Protein AF-A0A364LKN4-F1 (afdb_monomer)

Secondary structure (DSSP, 8-state):
-EEEE--TT-TTEEEEEE-HHHHHHHHHHHTTTS--EEEEEE---SSTT---EEEEEEEGGGTT-EETTEEHHHHHHHHHHHTT----HHHHHHHHHHHHHHHHHHTT-SGGGGS-GGG-PPPPHHHHHHHHHHHHTTT----HHHHHHHHHT-HHHHHH--TT---PPPHHHHHHHHH-HHHHGGG---HHHHGGGS-------------PPPP-PPP---------

pLDDT: mean 77.72, std 20.08, range [33.38, 96.38]

Structure (mmCIF, N/CA/C/O backbone):
data_AF-A0A364LKN4-F1
#
_entry.id   AF-A0A364LKN4-F1
#
loop_
_atom_site.group_PDB
_atom_site.id
_atom_site.type_symbol
_atom_site.label_atom_id
_atom_site.label_alt_id
_atom_site.label_comp_id
_atom_site.label_asym_id
_atom_site.label_entity_id
_atom_site.label_seq_id
_atom_site.pdbx_PDB_ins_code
_atom_site.Cartn_x
_atom_site.Cartn_y
_atom_site.Cartn_z
_atom_site.occupancy
_atom_site.B_iso_or_equiv
_atom_site.auth_seq_id
_atom_site.auth_comp_id
_atom_site.auth_asym_id
_atom_site.auth_atom_id
_atom_site.pdbx_PDB_model_num
ATOM 1 N N . MET A 1 1 ? 15.267 -14.129 -9.047 1.00 63.16 1 MET A N 1
ATOM 2 C CA . MET A 1 1 ? 14.566 -13.859 -7.770 1.00 63.16 1 MET A CA 1
ATOM 3 C C . MET A 1 1 ? 13.962 -12.483 -7.922 1.00 63.16 1 MET A C 1
ATOM 5 O O . MET A 1 1 ? 14.644 -11.654 -8.499 1.00 63.16 1 MET A O 1
ATOM 9 N N . PHE A 1 2 ? 12.702 -12.284 -7.556 1.00 72.12 2 PHE A N 1
ATOM 10 C CA . PHE A 1 2 ? 12.014 -10.998 -7.656 1.00 72.12 2 PHE A CA 1
ATOM 11 C C . PHE A 1 2 ? 11.499 -10.679 -6.260 1.00 72.12 2 PHE A C 1
ATOM 13 O O . PHE A 1 2 ? 10.955 -11.564 -5.603 1.00 72.12 2 PHE A O 1
ATOM 20 N N . GLU A 1 3 ? 11.741 -9.467 -5.805 1.00 81.06 3 GLU A N 1
ATOM 21 C CA . GLU A 1 3 ? 11.541 -9.027 -4.440 1.00 81.06 3 GLU A CA 1
ATOM 22 C C . GLU A 1 3 ? 10.924 -7.631 -4.461 1.00 81.06 3 GLU A C 1
ATOM 24 O O . GLU A 1 3 ? 11.268 -6.784 -5.289 1.00 81.06 3 GLU A O 1
ATOM 29 N N . ILE A 1 4 ? 9.980 -7.421 -3.552 1.00 76.75 4 ILE A N 1
ATOM 30 C CA . ILE A 1 4 ? 9.376 -6.124 -3.288 1.00 76.75 4 ILE A CA 1
ATOM 31 C C . ILE A 1 4 ? 9.704 -5.825 -1.835 1.00 76.75 4 ILE A C 1
ATOM 33 O O . ILE A 1 4 ? 9.322 -6.585 -0.948 1.00 76.75 4 ILE A O 1
ATOM 37 N N . GLN A 1 5 ? 10.436 -4.745 -1.604 1.00 79.06 5 GLN A N 1
ATOM 38 C CA . GLN A 1 5 ? 10.801 -4.291 -0.273 1.00 79.06 5 GLN A CA 1
ATOM 39 C C . GLN A 1 5 ? 10.094 -2.970 0.015 1.00 79.06 5 GLN A C 1
ATOM 41 O O . GLN A 1 5 ? 10.061 -2.056 -0.810 1.00 79.06 5 GLN A O 1
ATOM 46 N N . PHE A 1 6 ? 9.540 -2.856 1.216 1.00 72.69 6 PHE A N 1
ATOM 47 C CA . PHE A 1 6 ? 9.040 -1.590 1.733 1.00 72.69 6 PHE A CA 1
ATOM 48 C C . PHE A 1 6 ? 10.146 -0.976 2.587 1.00 72.69 6 PHE A C 1
ATOM 50 O O . PHE A 1 6 ? 10.449 -1.484 3.663 1.00 72.69 6 PHE A O 1
ATOM 57 N N . THR A 1 7 ? 10.815 0.059 2.085 1.00 57.09 7 THR A N 1
ATOM 58 C CA . THR A 1 7 ? 11.993 0.624 2.755 1.00 57.09 7 THR A CA 1
ATOM 59 C C . THR A 1 7 ? 11.598 1.621 3.842 1.00 57.09 7 THR A C 1
ATOM 61 O O . THR A 1 7 ? 10.833 2.548 3.583 1.00 57.09 7 THR A O 1
ATOM 64 N N . ASP A 1 8 ? 12.187 1.502 5.035 1.00 53.59 8 ASP A N 1
ATOM 65 C CA . ASP A 1 8 ? 11.928 2.411 6.166 1.00 53.59 8 ASP A CA 1
ATOM 66 C C . ASP A 1 8 ? 12.369 3.860 5.912 1.00 53.59 8 ASP A C 1
ATOM 68 O O . ASP A 1 8 ? 11.791 4.795 6.470 1.00 53.59 8 ASP A O 1
ATOM 72 N N . ASN A 1 9 ? 13.382 4.050 5.060 1.00 51.09 9 ASN A N 1
ATOM 73 C CA . ASN A 1 9 ? 13.934 5.369 4.734 1.00 51.09 9 ASN A CA 1
ATOM 74 C C . ASN A 1 9 ? 12.965 6.234 3.921 1.00 51.09 9 ASN A C 1
ATOM 76 O O . ASN A 1 9 ? 13.069 7.460 3.936 1.00 51.09 9 ASN A O 1
ATOM 80 N N . TYR A 1 10 ? 11.997 5.599 3.263 1.00 52.78 10 TYR A N 1
ATOM 81 C CA . TYR A 1 10 ? 11.020 6.253 2.416 1.00 52.78 10 TYR A CA 1
ATOM 82 C C . TYR A 1 10 ? 9.664 5.603 2.675 1.00 52.78 10 TYR A C 1
ATOM 84 O O . TYR A 1 10 ? 9.195 4.784 1.894 1.00 52.78 10 TYR A O 1
ATOM 92 N N . GLU A 1 11 ? 8.998 5.986 3.773 1.00 67.62 11 GLU A N 1
ATOM 93 C CA . GLU A 1 11 ? 7.647 5.508 4.143 1.00 67.62 11 GLU A CA 1
ATOM 94 C C . GLU A 1 11 ? 6.629 5.573 2.985 1.00 67.62 11 GLU A C 1
ATOM 96 O O . GLU A 1 11 ? 5.559 4.972 3.047 1.00 67.62 11 GLU A O 1
ATOM 101 N N . LYS A 1 12 ? 6.939 6.335 1.936 1.00 78.38 12 LYS A N 1
ATOM 102 C CA . LYS A 1 12 ? 6.101 6.589 0.774 1.00 78.38 12 LYS A CA 1
ATOM 103 C C . LYS A 1 12 ? 6.643 5.966 -0.513 1.00 78.38 12 LYS A C 1
ATOM 105 O O . LYS A 1 12 ? 6.179 6.374 -1.569 1.00 78.38 12 LYS A O 1
ATOM 110 N N . GLU A 1 13 ? 7.580 5.025 -0.468 1.00 85.19 13 GLU A N 1
ATOM 111 C CA . GLU A 1 13 ? 8.162 4.391 -1.659 1.00 85.19 13 GLU A CA 1
ATOM 112 C C . GLU A 1 13 ? 8.170 2.862 -1.543 1.00 85.19 13 GLU A C 1
ATOM 114 O O . GLU A 1 13 ? 8.126 2.284 -0.454 1.00 85.19 13 GLU A O 1
ATOM 119 N N . ILE A 1 14 ? 8.168 2.206 -2.700 1.00 88.12 14 ILE A N 1
ATOM 120 C CA . ILE A 1 14 ? 8.217 0.756 -2.860 1.00 88.12 14 ILE A CA 1
ATOM 121 C C . ILE A 1 14 ? 9.462 0.450 -3.681 1.00 88.12 14 ILE A C 1
ATOM 123 O O . ILE A 1 14 ? 9.553 0.873 -4.835 1.00 88.12 14 ILE A O 1
ATOM 127 N N . HIS A 1 15 ? 10.384 -0.301 -3.089 1.00 90.06 15 HIS A N 1
ATOM 128 C CA . HIS A 1 15 ? 11.597 -0.749 -3.751 1.00 90.06 15 HIS A CA 1
ATOM 129 C C . HIS A 1 15 ? 11.338 -2.083 -4.451 1.00 90.06 15 HIS A C 1
ATOM 131 O O . HIS A 1 15 ? 10.859 -3.044 -3.841 1.00 90.06 15 HIS A O 1
ATOM 137 N N . ILE A 1 16 ? 11.641 -2.151 -5.741 1.00 89.94 16 ILE A N 1
ATOM 138 C CA . ILE A 1 16 ? 11.466 -3.344 -6.567 1.00 89.94 16 ILE A CA 1
ATOM 139 C C . ILE A 1 16 ? 12.840 -3.798 -7.022 1.00 89.94 16 ILE A C 1
ATOM 141 O O . ILE A 1 16 ? 13.553 -3.040 -7.669 1.00 89.94 16 ILE A O 1
ATOM 145 N N . LYS A 1 17 ? 13.186 -5.053 -6.739 1.00 90.75 17 LYS A N 1
ATOM 146 C CA . LYS A 1 17 ? 14.482 -5.642 -7.081 1.00 90.75 17 LYS A CA 1
ATOM 147 C C . LYS A 1 17 ? 14.296 -7.049 -7.609 1.00 90.75 17 LYS A C 1
ATOM 149 O O . LYS A 1 17 ? 13.561 -7.849 -7.041 1.00 90.75 17 LYS A O 1
ATOM 154 N N . GLY A 1 18 ? 14.994 -7.418 -8.674 1.00 89.62 18 GLY A N 1
ATOM 155 C CA . GLY A 1 18 ? 14.900 -8.789 -9.149 1.00 89.62 18 GLY A CA 1
ATOM 156 C C . GLY A 1 18 ? 15.571 -9.087 -10.471 1.00 89.62 18 GLY A C 1
ATOM 157 O O . GLY A 1 18 ? 16.474 -8.382 -10.894 1.00 89.62 18 GLY A O 1
ATOM 158 N N . ASP A 1 19 ? 15.129 -10.169 -11.113 1.00 89.12 19 ASP A N 1
ATOM 159 C CA . ASP A 1 19 ? 15.612 -10.574 -12.435 1.00 89.12 19 ASP A CA 1
ATOM 160 C C . ASP A 1 19 ? 15.558 -9.405 -13.426 1.00 89.12 19 ASP A C 1
ATOM 162 O O . ASP A 1 19 ? 14.509 -8.775 -13.585 1.00 89.12 19 ASP A O 1
ATOM 166 N N . THR A 1 20 ? 16.680 -9.139 -14.098 1.00 90.19 20 THR A N 1
ATOM 167 C CA . THR A 1 20 ? 16.831 -7.990 -14.996 1.00 90.19 20 THR A CA 1
ATOM 168 C C . THR A 1 20 ? 15.743 -7.944 -16.064 1.00 90.19 20 THR A C 1
ATOM 170 O O . THR A 1 20 ? 15.214 -6.872 -16.337 1.00 90.19 20 THR A O 1
ATOM 173 N N . ASN A 1 21 ? 15.347 -9.081 -16.647 1.00 89.38 21 ASN A N 1
ATOM 174 C CA . ASN A 1 21 ? 14.331 -9.084 -17.699 1.00 89.38 21 ASN A CA 1
ATOM 175 C C . ASN A 1 21 ? 12.938 -8.771 -17.146 1.00 89.38 21 ASN A C 1
ATOM 177 O O . ASN A 1 21 ? 12.201 -8.014 -17.776 1.00 89.38 21 ASN A O 1
ATOM 181 N N . LEU A 1 22 ? 12.571 -9.333 -15.991 1.00 91.44 22 LEU A N 1
ATOM 182 C CA . LEU A 1 22 ? 11.273 -9.065 -15.362 1.00 91.44 22 LEU A CA 1
ATOM 183 C C . LEU A 1 22 ? 11.170 -7.623 -14.864 1.00 91.44 22 LEU A C 1
ATOM 185 O O . LEU A 1 22 ? 10.178 -6.949 -15.130 1.00 91.44 22 LEU A O 1
ATOM 189 N N . VAL A 1 23 ? 12.199 -7.134 -14.174 1.00 92.06 23 VAL A N 1
ATOM 190 C CA . VAL A 1 23 ? 12.211 -5.766 -13.646 1.00 92.06 23 VAL A CA 1
ATOM 191 C C . VAL A 1 23 ? 12.237 -4.749 -14.782 1.00 92.06 23 VAL A C 1
ATOM 193 O O . VAL A 1 23 ? 11.469 -3.795 -14.738 1.00 92.06 23 VAL A O 1
ATOM 196 N N . ARG A 1 24 ? 13.014 -4.983 -15.848 1.00 92.00 24 ARG A N 1
ATOM 197 C CA . ARG A 1 24 ? 13.012 -4.122 -17.041 1.00 92.00 24 ARG A CA 1
ATOM 198 C C . ARG A 1 24 ? 11.64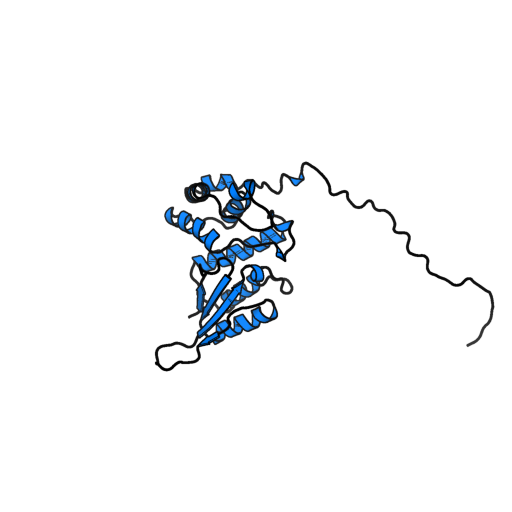9 -4.100 -17.734 1.00 92.00 24 ARG A C 1
ATOM 200 O O . ARG A 1 24 ? 11.208 -3.045 -18.179 1.00 92.00 24 ARG A O 1
ATOM 207 N N . GLN A 1 25 ? 10.964 -5.242 -17.837 1.00 91.69 25 GLN A N 1
ATOM 208 C CA . GLN A 1 25 ? 9.603 -5.286 -18.386 1.00 91.69 25 GLN A CA 1
ATOM 209 C C . GLN A 1 25 ? 8.634 -4.459 -17.545 1.00 91.69 25 GLN A C 1
ATOM 211 O O . GLN A 1 25 ? 7.890 -3.657 -18.105 1.00 91.69 25 GLN A O 1
ATOM 216 N N . LEU A 1 26 ? 8.668 -4.622 -16.221 1.00 91.44 26 LEU A N 1
ATOM 217 C CA . LEU A 1 26 ? 7.823 -3.845 -15.324 1.00 91.44 26 LEU A CA 1
ATOM 218 C C . LEU A 1 26 ? 8.140 -2.349 -15.409 1.00 91.44 26 LEU A C 1
ATOM 220 O O . LEU A 1 26 ? 7.223 -1.550 -15.574 1.00 91.44 26 LEU A O 1
ATOM 224 N N . TYR A 1 27 ? 9.421 -1.982 -15.372 1.00 91.56 27 TYR A N 1
ATOM 225 C CA . TYR A 1 27 ? 9.885 -0.609 -15.554 1.00 91.56 27 TYR A CA 1
ATOM 226 C C . TYR A 1 27 ? 9.333 -0.012 -16.853 1.00 91.56 27 TYR A C 1
ATOM 228 O O . TYR A 1 27 ? 8.659 1.005 -16.816 1.00 91.56 27 TYR A O 1
ATOM 236 N N . ASN A 1 28 ? 9.489 -0.695 -17.990 1.00 90.25 28 ASN A N 1
ATOM 237 C CA . ASN A 1 28 ? 8.996 -0.215 -19.286 1.00 90.25 28 ASN A CA 1
ATOM 238 C C . ASN A 1 28 ? 7.465 -0.068 -19.368 1.00 90.25 28 ASN A C 1
ATOM 240 O O . ASN A 1 28 ? 6.973 0.702 -20.198 1.00 90.25 28 ASN A O 1
ATOM 244 N N . ILE A 1 29 ? 6.714 -0.847 -18.582 1.00 87.94 29 ILE A N 1
ATOM 245 C CA . ILE A 1 29 ? 5.254 -0.722 -18.471 1.00 87.94 29 ILE A CA 1
ATOM 246 C C . ILE A 1 29 ? 4.906 0.508 -17.633 1.00 87.94 29 ILE A C 1
ATOM 248 O O . ILE A 1 29 ? 4.034 1.276 -18.024 1.00 87.94 29 ILE A O 1
ATOM 252 N N . LEU A 1 30 ? 5.576 0.688 -16.495 1.00 88.44 30 LEU A N 1
ATOM 253 C CA . LEU A 1 30 ? 5.239 1.720 -15.521 1.00 88.44 30 LEU A CA 1
ATOM 254 C C . LEU A 1 30 ? 5.813 3.105 -15.877 1.00 88.44 30 LEU A C 1
ATOM 256 O O . LEU A 1 30 ? 5.110 4.090 -15.697 1.00 88.44 30 LEU A O 1
ATOM 260 N N . ASP A 1 31 ? 7.030 3.201 -16.421 1.00 85.50 31 ASP A N 1
ATOM 261 C CA . ASP A 1 31 ? 7.749 4.461 -16.714 1.00 85.50 31 ASP A CA 1
ATOM 262 C C . ASP A 1 31 ? 7.013 5.332 -17.744 1.00 85.50 31 ASP A C 1
ATOM 264 O O . ASP A 1 31 ? 7.062 6.559 -17.712 1.00 85.50 31 ASP A O 1
ATOM 268 N N . LYS A 1 32 ? 6.244 4.690 -18.630 1.00 82.69 32 LYS A N 1
ATOM 269 C CA . LYS A 1 32 ? 5.370 5.376 -19.593 1.00 82.69 32 LYS A CA 1
ATOM 270 C C . LYS A 1 32 ? 4.173 6.057 -18.937 1.00 82.69 32 LYS A C 1
ATOM 272 O O . LYS A 1 32 ? 3.612 6.986 -19.509 1.00 82.69 32 LYS A O 1
ATOM 277 N N . GLU A 1 33 ? 3.778 5.571 -17.769 1.00 85.38 33 GLU A N 1
ATOM 278 C CA . GLU A 1 33 ? 2.532 5.928 -17.097 1.00 85.38 33 GLU A CA 1
ATOM 279 C C . GLU A 1 33 ? 2.768 6.762 -15.836 1.00 85.38 33 GLU A C 1
ATOM 281 O O . GLU A 1 33 ? 1.889 7.504 -15.390 1.00 85.38 33 GLU A O 1
ATOM 286 N N . THR A 1 34 ? 3.943 6.638 -15.219 1.00 85.75 34 THR A N 1
ATOM 287 C CA . THR A 1 34 ? 4.240 7.288 -13.951 1.00 85.75 34 THR A CA 1
ATOM 288 C C . THR A 1 34 ? 5.741 7.475 -13.727 1.00 85.75 34 THR A C 1
ATOM 290 O O . THR A 1 34 ? 6.525 6.645 -14.182 1.00 85.75 34 THR A O 1
ATOM 293 N N . PRO A 1 35 ? 6.169 8.529 -13.003 1.00 84.00 35 PRO A N 1
ATOM 294 C CA . PRO A 1 35 ? 7.575 8.706 -12.664 1.00 84.00 35 PRO A CA 1
ATOM 295 C C . PRO A 1 35 ? 8.125 7.519 -11.867 1.00 84.00 35 PRO A C 1
ATOM 297 O O . PRO A 1 35 ? 7.531 7.097 -10.874 1.00 84.00 35 PRO A O 1
ATOM 300 N N . ILE A 1 36 ? 9.289 7.025 -12.269 1.00 86.00 36 ILE A N 1
ATOM 301 C CA . ILE A 1 36 ? 10.055 6.011 -11.543 1.00 86.00 36 ILE A CA 1
ATOM 302 C C . ILE A 1 36 ? 11.417 6.596 -11.191 1.00 86.00 36 ILE A C 1
ATOM 304 O O . ILE A 1 36 ? 11.970 7.406 -11.938 1.00 86.00 36 ILE A O 1
ATOM 308 N N . PHE A 1 37 ? 11.956 6.200 -10.043 1.00 85.12 37 PHE A N 1
ATOM 309 C CA . PHE A 1 37 ? 13.228 6.698 -9.541 1.00 85.12 37 PHE A CA 1
ATOM 310 C C . PHE A 1 37 ? 14.253 5.568 -9.458 1.00 85.12 37 PHE A C 1
ATOM 312 O O . PHE A 1 37 ? 13.903 4.401 -9.290 1.00 85.12 37 PHE A O 1
ATOM 319 N N . GLY A 1 38 ? 15.532 5.921 -9.594 1.00 84.25 38 GLY A N 1
ATOM 320 C CA . GLY A 1 38 ? 16.628 5.023 -9.227 1.00 84.25 38 GLY A CA 1
ATOM 321 C C . GLY A 1 38 ? 16.759 3.745 -10.060 1.00 84.25 38 GLY A C 1
ATOM 322 O O . GLY A 1 38 ? 17.343 2.789 -9.564 1.00 84.25 38 GLY A O 1
ATOM 323 N N . TYR A 1 39 ? 16.250 3.702 -11.300 1.00 90.06 39 TYR A N 1
ATOM 324 C CA . TYR A 1 39 ? 16.416 2.513 -12.142 1.00 90.06 39 TYR A CA 1
ATOM 325 C C . TYR A 1 39 ? 17.900 2.206 -12.370 1.00 90.06 39 TYR A C 1
ATOM 327 O O . TYR A 1 39 ? 18.631 3.012 -12.953 1.00 90.06 39 TYR A O 1
ATOM 335 N N . THR A 1 40 ? 18.338 1.026 -11.938 1.00 89.69 40 THR A N 1
ATOM 336 C CA . THR A 1 40 ? 19.703 0.546 -12.150 1.00 89.69 40 THR A CA 1
ATOM 337 C C . THR A 1 40 ? 19.716 -0.918 -12.569 1.00 89.69 40 THR A C 1
ATOM 339 O O . THR A 1 40 ? 18.869 -1.720 -12.175 1.00 89.69 40 THR A O 1
ATOM 342 N N . GLU A 1 41 ? 20.704 -1.277 -13.391 1.00 89.00 41 GLU A N 1
ATOM 343 C CA . GLU A 1 41 ? 20.967 -2.657 -13.787 1.00 89.00 41 GLU A CA 1
ATOM 344 C C . GLU A 1 41 ? 22.355 -3.069 -13.297 1.00 89.00 41 GLU A C 1
ATOM 346 O O . GLU A 1 41 ? 23.373 -2.500 -13.697 1.00 89.00 41 GLU A O 1
ATOM 351 N N . SER A 1 42 ? 22.412 -4.100 -12.460 1.00 80.81 42 SER A N 1
ATOM 352 C CA . SER A 1 42 ? 23.661 -4.754 -12.095 1.00 80.81 42 SER A CA 1
ATOM 353 C C . SER A 1 42 ? 23.994 -5.800 -13.157 1.00 80.81 42 SER A C 1
ATOM 355 O O . SER A 1 42 ? 23.572 -6.957 -13.092 1.00 80.81 42 SER A O 1
ATOM 357 N N . CYS A 1 43 ? 24.735 -5.373 -14.178 1.00 66.31 43 CYS A N 1
ATOM 358 C CA . CYS A 1 43 ? 25.353 -6.278 -15.143 1.00 66.31 43 CYS A CA 1
ATOM 359 C C . CYS A 1 43 ? 26.602 -6.892 -14.498 1.00 66.31 43 CYS A C 1
ATOM 361 O O . CYS A 1 43 ? 27.393 -6.147 -13.923 1.00 66.31 43 CYS A O 1
ATOM 363 N N . ARG A 1 44 ? 26.767 -8.223 -14.581 1.00 58.03 44 ARG A N 1
ATOM 364 C CA . ARG A 1 44 ? 27.880 -9.018 -14.009 1.00 58.03 44 ARG A CA 1
ATOM 365 C C . ARG A 1 44 ? 29.109 -8.190 -13.615 1.00 58.03 44 ARG A C 1
ATOM 367 O O . ARG A 1 44 ? 29.940 -7.857 -14.460 1.00 58.03 44 ARG A O 1
ATOM 374 N N . SER A 1 45 ? 29.274 -7.929 -12.326 1.00 52.25 45 SER A N 1
ATOM 375 C CA . SER A 1 45 ? 30.563 -7.521 -11.783 1.00 52.25 45 SER A CA 1
ATOM 376 C C . SER A 1 45 ? 31.379 -8.773 -11.473 1.00 52.25 45 SER A C 1
ATOM 378 O O . SER A 1 45 ? 30.875 -9.740 -10.911 1.00 52.25 45 SER A O 1
ATOM 380 N N . ASN A 1 46 ? 32.648 -8.774 -11.882 1.00 46.38 46 ASN A N 1
ATOM 381 C CA . ASN A 1 46 ? 33.631 -9.770 -11.462 1.00 46.38 46 ASN A CA 1
ATOM 382 C C . ASN A 1 46 ? 33.890 -9.492 -9.967 1.00 46.38 46 ASN A C 1
ATOM 384 O O . ASN A 1 46 ? 34.520 -8.479 -9.658 1.00 46.38 46 ASN A O 1
ATOM 388 N N . PRO A 1 47 ? 33.295 -10.268 -9.042 1.00 52.19 47 PRO A N 1
ATOM 389 C CA . PRO A 1 47 ? 33.465 -11.718 -8.927 1.00 52.19 47 PRO A CA 1
ATOM 390 C C . PRO A 1 47 ? 32.207 -12.570 -9.242 1.00 52.19 47 PRO A C 1
ATOM 392 O O . PRO A 1 47 ? 31.091 -12.060 -9.234 1.00 52.19 47 PRO A O 1
ATOM 395 N N . PRO A 1 48 ? 32.346 -13.904 -9.426 1.00 57.56 48 PRO A N 1
ATOM 396 C CA . PRO A 1 48 ? 31.348 -14.810 -10.040 1.00 57.56 48 PRO A CA 1
ATOM 397 C C . PRO A 1 48 ? 29.995 -14.982 -9.322 1.00 57.56 48 PRO A C 1
ATOM 399 O O . PRO A 1 48 ? 29.173 -15.786 -9.757 1.00 57.56 48 PRO A O 1
ATOM 402 N N . ASN A 1 49 ? 29.767 -14.284 -8.210 1.00 57.19 49 ASN A N 1
ATOM 403 C CA . ASN A 1 49 ? 28.671 -14.561 -7.282 1.00 57.19 49 ASN A CA 1
ATOM 404 C C . ASN A 1 49 ? 27.530 -13.536 -7.332 1.00 57.19 49 ASN A C 1
ATOM 406 O O . ASN A 1 49 ? 26.507 -13.745 -6.679 1.00 57.19 49 ASN A O 1
ATOM 410 N N . ILE A 1 50 ? 27.668 -12.448 -8.093 1.00 60.56 50 ILE A N 1
ATOM 411 C CA . ILE A 1 50 ? 26.614 -11.435 -8.210 1.00 60.56 50 ILE A CA 1
ATOM 412 C C . ILE A 1 50 ? 25.719 -11.814 -9.390 1.00 60.56 50 ILE A C 1
ATOM 414 O O . ILE A 1 50 ? 26.113 -11.723 -10.553 1.00 60.56 50 ILE A O 1
ATOM 418 N N . ARG A 1 51 ? 24.511 -12.297 -9.080 1.00 65.19 51 ARG A N 1
ATOM 419 C CA . ARG A 1 51 ? 23.487 -12.578 -10.092 1.00 65.19 51 ARG A CA 1
ATOM 420 C C . ARG A 1 51 ? 23.027 -11.264 -10.719 1.00 65.19 51 ARG A C 1
ATOM 422 O O . ARG A 1 51 ? 22.805 -10.286 -10.002 1.00 65.19 51 ARG A O 1
ATOM 429 N N . GLU A 1 52 ? 22.868 -11.280 -12.039 1.00 79.06 52 GLU A N 1
ATOM 430 C CA . GLU A 1 52 ? 22.270 -10.178 -12.793 1.00 79.06 52 GLU A CA 1
ATOM 431 C C . GLU A 1 52 ? 20.910 -9.830 -12.181 1.00 79.06 52 GLU A C 1
ATOM 433 O O . GLU A 1 52 ? 20.058 -10.704 -11.980 1.00 79.06 52 GLU A O 1
ATOM 438 N N . HIS A 1 53 ? 20.749 -8.563 -11.821 1.00 86.81 53 HIS A N 1
ATOM 439 C CA . HIS A 1 53 ? 19.497 -8.031 -11.311 1.00 86.81 53 HIS A CA 1
ATOM 440 C C . HIS A 1 53 ? 19.319 -6.588 -11.765 1.00 86.81 53 HIS A C 1
ATOM 442 O O . HIS A 1 53 ? 20.280 -5.914 -12.135 1.00 86.81 53 HIS A O 1
ATOM 448 N N . ALA A 1 54 ? 18.080 -6.125 -11.739 1.00 91.44 54 ALA A N 1
ATOM 449 C CA . ALA A 1 54 ? 17.751 -4.717 -11.854 1.00 91.44 54 ALA A CA 1
ATOM 450 C C . ALA A 1 54 ? 16.869 -4.307 -10.679 1.00 91.44 54 ALA A C 1
ATOM 452 O O . ALA A 1 54 ? 16.238 -5.157 -10.038 1.00 91.44 54 ALA A O 1
ATOM 453 N N . GLU A 1 55 ? 16.845 -3.013 -10.402 1.00 93.00 55 GLU A N 1
ATOM 454 C CA . GLU A 1 55 ? 16.046 -2.438 -9.329 1.00 93.00 55 GLU A CA 1
ATOM 455 C C . GLU A 1 55 ? 15.588 -1.019 -9.651 1.00 93.00 55 GLU A C 1
ATOM 457 O O . GLU A 1 55 ? 16.205 -0.340 -10.471 1.00 93.00 55 GLU A O 1
ATOM 462 N N . PHE A 1 56 ? 14.485 -0.603 -9.034 1.00 92.38 56 PHE A N 1
ATOM 463 C CA . PHE A 1 56 ? 13.969 0.763 -9.074 1.00 92.38 56 PHE A CA 1
ATOM 464 C C . PHE A 1 56 ? 13.032 1.036 -7.894 1.00 92.38 56 PHE A C 1
ATOM 466 O O . PHE A 1 56 ? 12.515 0.104 -7.275 1.00 92.38 56 PHE A O 1
ATOM 473 N N . ASP A 1 57 ? 12.745 2.314 -7.656 1.00 90.62 57 ASP A N 1
ATOM 474 C CA . ASP A 1 57 ? 11.806 2.779 -6.638 1.00 90.62 57 ASP A CA 1
ATOM 475 C C . ASP A 1 57 ? 10.575 3.428 -7.277 1.00 90.62 57 ASP A C 1
ATOM 477 O O . ASP A 1 57 ? 10.669 4.218 -8.225 1.00 90.62 57 ASP A O 1
ATOM 481 N N . ILE A 1 58 ? 9.394 3.121 -6.741 1.00 89.31 58 ILE A N 1
ATOM 482 C CA . ILE A 1 58 ? 8.138 3.776 -7.115 1.00 89.31 58 ILE A CA 1
ATOM 483 C C . ILE A 1 58 ? 7.470 4.400 -5.893 1.00 89.31 58 ILE A C 1
ATOM 485 O O . ILE A 1 58 ? 7.241 3.748 -4.876 1.00 89.31 58 ILE A O 1
ATOM 489 N N . GLY A 1 59 ? 7.105 5.677 -6.010 1.00 88.50 59 GLY A N 1
ATOM 490 C CA . GLY A 1 59 ? 6.354 6.373 -4.973 1.00 88.50 59 GLY A CA 1
ATOM 491 C C . GLY A 1 59 ? 4.945 5.801 -4.802 1.00 88.50 59 GLY A C 1
ATOM 492 O O . GLY A 1 59 ? 4.228 5.549 -5.766 1.00 88.50 59 GLY A O 1
ATOM 493 N N . LEU A 1 60 ? 4.476 5.680 -3.568 1.00 89.00 60 LEU A N 1
ATOM 494 C CA . LEU A 1 60 ? 3.122 5.244 -3.237 1.00 89.00 60 LEU A CA 1
ATOM 495 C C . LEU A 1 60 ? 2.062 6.180 -3.845 1.00 89.00 60 LEU A C 1
ATOM 497 O O . LEU A 1 60 ? 0.981 5.751 -4.243 1.00 89.00 60 LEU A O 1
ATOM 501 N N . TRP A 1 61 ? 2.387 7.468 -3.991 1.00 86.25 61 TRP A N 1
ATOM 502 C CA . TRP A 1 61 ? 1.528 8.433 -4.679 1.00 86.25 61 TRP A CA 1
ATOM 503 C C . TRP A 1 61 ? 1.405 8.167 -6.185 1.00 86.25 61 TRP A C 1
ATOM 505 O O . TRP A 1 61 ? 0.452 8.652 -6.785 1.00 86.25 61 TRP A O 1
ATOM 515 N N . ASN A 1 62 ? 2.322 7.419 -6.799 1.00 89.31 62 ASN A N 1
ATOM 516 C CA . ASN A 1 62 ? 2.245 7.051 -8.211 1.00 89.31 62 ASN A CA 1
ATOM 517 C C . ASN A 1 62 ? 1.248 5.911 -8.443 1.00 89.31 62 ASN A C 1
ATOM 519 O O . ASN A 1 62 ? 0.622 5.854 -9.497 1.00 89.31 62 ASN A O 1
ATOM 523 N N . LEU A 1 63 ? 0.991 5.074 -7.429 1.00 89.56 63 LEU A N 1
ATOM 524 C CA . LEU A 1 63 ? 0.052 3.949 -7.518 1.00 89.56 63 LEU A CA 1
ATOM 525 C C . LEU A 1 63 ? -1.385 4.356 -7.878 1.00 89.56 63 LEU A C 1
ATOM 527 O O . LEU A 1 63 ? -2.114 3.577 -8.496 1.00 89.56 63 LEU A O 1
ATOM 531 N N . LYS A 1 64 ? -1.798 5.575 -7.514 1.00 87.88 64 LYS A N 1
ATOM 532 C CA . LYS A 1 64 ? -3.135 6.118 -7.816 1.00 87.88 64 LYS A CA 1
ATOM 533 C C . LYS A 1 64 ? -3.263 6.700 -9.227 1.00 87.88 64 LYS A C 1
ATOM 535 O O . LYS A 1 64 ? -4.366 7.094 -9.605 1.00 87.88 64 LYS A O 1
ATOM 540 N N . GLY A 1 65 ? -2.160 6.810 -9.973 1.00 84.94 65 GLY A N 1
ATOM 541 C CA . GLY A 1 65 ? -2.144 7.373 -11.321 1.00 84.94 65 GLY A CA 1
ATOM 542 C C . GLY A 1 65 ? -3.110 6.620 -12.246 1.00 84.94 65 GLY A C 1
ATOM 543 O O . GLY A 1 65 ? -3.072 5.386 -12.260 1.00 84.94 65 GLY A O 1
ATOM 544 N N . PRO A 1 66 ? -4.004 7.315 -12.975 1.00 83.19 66 PRO A N 1
ATOM 545 C CA . PRO A 1 66 ? -4.916 6.662 -13.904 1.00 83.19 66 PRO A CA 1
ATOM 546 C C . PRO A 1 66 ? -4.174 6.231 -15.174 1.00 83.19 66 PRO A C 1
ATOM 548 O O . PRO A 1 66 ? -3.498 7.043 -15.797 1.00 83.19 66 PRO A O 1
ATOM 551 N N . VAL A 1 67 ? -4.373 4.980 -15.591 1.00 81.94 67 VAL A N 1
ATOM 552 C CA . VAL A 1 67 ? -3.881 4.423 -16.858 1.00 81.94 67 VAL A CA 1
ATOM 553 C C . VAL A 1 67 ? -5.042 3.778 -17.603 1.00 81.94 67 VAL A C 1
ATOM 555 O O . VAL A 1 67 ? -5.480 2.666 -17.294 1.00 81.94 67 VAL A O 1
ATOM 558 N N . GLY A 1 68 ? -5.597 4.501 -18.577 1.00 81.50 68 GLY A N 1
ATOM 559 C CA . GLY A 1 68 ? -6.821 4.088 -19.261 1.00 81.50 68 GLY A CA 1
ATOM 560 C C . GLY A 1 68 ? -7.984 3.899 -18.276 1.00 81.50 68 GLY A C 1
ATOM 561 O O . GLY A 1 68 ? -8.476 4.866 -17.701 1.00 81.50 68 GLY A O 1
ATOM 562 N N . ARG A 1 69 ? -8.439 2.650 -18.097 1.00 79.31 69 ARG A N 1
ATOM 563 C CA . ARG A 1 69 ? -9.498 2.271 -17.134 1.00 79.31 69 ARG A CA 1
ATOM 564 C C . ARG A 1 69 ? -8.962 1.695 -15.815 1.00 79.31 69 ARG A C 1
ATOM 566 O O . ARG A 1 69 ? -9.760 1.301 -14.970 1.00 79.31 69 ARG A O 1
ATOM 573 N N . SER A 1 70 ? -7.645 1.632 -15.655 1.00 84.75 70 SER A N 1
ATOM 574 C CA . SER A 1 70 ? -6.957 1.014 -14.519 1.00 84.75 70 SER A CA 1
ATOM 575 C C . SER A 1 70 ? -6.167 2.054 -13.721 1.00 84.75 70 SER A C 1
ATOM 577 O O . SER A 1 70 ? -5.991 3.188 -14.163 1.00 84.75 70 SER A O 1
ATOM 579 N N . SER A 1 71 ? -5.675 1.671 -12.544 1.00 88.25 71 SER A N 1
ATOM 580 C CA . SER A 1 71 ? -4.636 2.412 -11.821 1.00 88.25 71 SER A CA 1
ATOM 581 C C . SER A 1 71 ? -3.258 1.791 -12.066 1.00 88.25 71 SER A C 1
ATOM 583 O O . SER A 1 71 ? -3.158 0.611 -12.415 1.00 88.25 71 SER A O 1
ATOM 585 N N . VAL A 1 72 ? -2.190 2.552 -11.819 1.00 90.06 72 VAL A N 1
ATOM 586 C CA . VAL A 1 72 ? -0.811 2.029 -11.757 1.00 90.06 72 VAL A CA 1
ATOM 587 C C . VAL A 1 72 ? -0.714 0.837 -10.795 1.00 90.06 72 VAL A C 1
ATOM 589 O O . VAL A 1 72 ? -0.091 -0.167 -11.132 1.00 90.06 72 VAL A O 1
ATOM 592 N N . ALA A 1 73 ? -1.389 0.897 -9.641 1.00 90.94 73 ALA A N 1
ATOM 593 C CA . ALA A 1 73 ? -1.454 -0.224 -8.701 1.00 90.94 73 ALA A CA 1
ATOM 594 C C . ALA A 1 73 ? -2.015 -1.500 -9.350 1.00 90.94 73 ALA A C 1
ATOM 596 O O . ALA A 1 73 ? -1.456 -2.581 -9.176 1.00 90.94 73 ALA A O 1
ATOM 597 N N . GLN A 1 74 ? -3.097 -1.378 -10.129 1.00 90.69 74 GLN A N 1
ATOM 598 C CA . GLN A 1 74 ? -3.708 -2.521 -10.807 1.00 90.69 74 GLN A CA 1
ATOM 599 C C . GLN A 1 74 ? -2.791 -3.085 -11.895 1.00 90.69 74 GLN A C 1
ATOM 601 O O . GLN A 1 74 ? -2.700 -4.300 -12.042 1.00 90.69 74 GLN A O 1
ATOM 606 N N . LEU A 1 75 ? -2.090 -2.230 -12.647 1.00 90.62 75 LEU A N 1
ATOM 607 C CA . LEU A 1 75 ? -1.102 -2.688 -13.629 1.00 90.62 75 LEU A CA 1
ATOM 608 C C . LEU A 1 75 ? 0.041 -3.450 -12.962 1.00 90.62 75 LEU A C 1
ATOM 610 O O . LEU A 1 75 ? 0.439 -4.508 -13.448 1.00 90.62 75 LEU A O 1
ATOM 614 N N . PHE A 1 76 ? 0.530 -2.934 -11.836 1.00 89.50 76 PHE A N 1
ATOM 615 C CA . PHE A 1 76 ? 1.580 -3.575 -11.063 1.00 89.50 76 PHE A CA 1
ATOM 616 C C . PHE A 1 76 ? 1.139 -4.948 -10.532 1.00 89.50 76 PHE A C 1
ATOM 618 O O . PHE A 1 76 ? 1.850 -5.934 -10.730 1.00 89.50 76 PHE A O 1
ATOM 625 N N . LEU A 1 77 ? -0.062 -5.049 -9.949 1.00 90.56 77 LEU A N 1
ATOM 626 C CA . LEU A 1 77 ? -0.615 -6.324 -9.483 1.00 90.56 77 LEU A CA 1
ATOM 627 C C . LEU A 1 77 ? -0.830 -7.314 -10.641 1.00 90.56 77 LEU A C 1
ATOM 629 O O . LEU A 1 77 ? -0.377 -8.456 -10.566 1.00 90.56 77 LEU A O 1
ATOM 633 N N . ASN A 1 78 ? -1.426 -6.865 -11.750 1.00 91.31 78 ASN A N 1
ATOM 634 C CA . ASN A 1 78 ? -1.641 -7.698 -12.937 1.00 91.31 78 ASN A CA 1
ATOM 635 C C . ASN A 1 78 ? -0.323 -8.250 -13.495 1.00 91.31 78 ASN A C 1
ATOM 637 O O . ASN A 1 78 ? -0.283 -9.382 -13.980 1.00 91.31 78 ASN A O 1
ATOM 641 N N . PHE A 1 79 ? 0.759 -7.465 -13.446 1.00 91.62 79 PHE A N 1
ATOM 642 C CA . PHE A 1 79 ? 2.079 -7.916 -13.876 1.00 91.62 79 PHE A CA 1
ATOM 643 C C . PHE A 1 79 ? 2.593 -9.066 -13.003 1.00 91.62 79 PHE A C 1
ATOM 645 O O . PHE A 1 79 ? 3.070 -10.067 -13.544 1.00 91.62 79 PHE A O 1
ATOM 652 N N . ILE A 1 80 ? 2.462 -8.952 -11.678 1.00 91.06 80 ILE A N 1
ATOM 653 C CA . ILE A 1 80 ? 2.845 -10.002 -10.720 1.00 91.06 80 ILE A CA 1
ATOM 654 C C . ILE A 1 80 ? 2.061 -11.289 -11.000 1.00 91.06 80 ILE A C 1
ATOM 656 O O . ILE A 1 80 ? 2.664 -12.358 -11.127 1.00 91.06 80 ILE A O 1
ATOM 660 N N . GLU A 1 81 ? 0.740 -11.184 -11.157 1.00 91.19 81 GLU A N 1
ATOM 661 C CA . GLU A 1 81 ? -0.148 -12.325 -11.405 1.00 91.19 81 GLU A CA 1
ATOM 662 C C . GLU A 1 81 ? 0.130 -12.997 -12.756 1.00 91.19 81 GLU A C 1
ATOM 664 O O . GLU A 1 81 ? 0.317 -14.215 -12.825 1.00 91.19 81 GLU A O 1
ATOM 669 N N . THR A 1 82 ? 0.232 -12.206 -13.829 1.00 93.00 82 THR A N 1
ATOM 670 C CA . THR A 1 82 ? 0.470 -12.701 -15.196 1.00 93.00 82 THR A CA 1
ATOM 671 C C . THR A 1 82 ? 1.800 -13.442 -15.296 1.00 93.00 82 THR A C 1
ATOM 673 O O . THR A 1 82 ? 1.879 -14.512 -15.903 1.00 93.00 82 THR A O 1
ATOM 676 N N . ASN A 1 83 ? 2.843 -12.907 -14.657 1.00 89.94 83 ASN A N 1
ATOM 677 C CA . ASN A 1 83 ? 4.178 -13.502 -14.660 1.00 89.94 83 ASN A CA 1
ATOM 678 C C . ASN A 1 83 ? 4.377 -14.553 -13.556 1.00 89.94 83 ASN A C 1
ATOM 680 O O . ASN A 1 83 ? 5.466 -15.119 -13.450 1.00 89.94 83 ASN A O 1
ATOM 684 N N . LYS A 1 84 ? 3.346 -14.838 -12.744 1.00 90.75 84 LYS A N 1
ATOM 685 C CA . LYS A 1 84 ? 3.392 -15.791 -11.619 1.00 90.75 84 LYS A CA 1
ATOM 686 C C . LYS A 1 84 ? 4.574 -15.525 -10.682 1.00 90.75 84 LYS A C 1
ATOM 688 O O . LYS A 1 84 ? 5.250 -16.453 -10.225 1.00 90.75 84 LYS A O 1
ATOM 693 N N . ILE A 1 85 ? 4.847 -14.247 -10.432 1.00 88.38 85 ILE A N 1
ATOM 694 C CA . ILE A 1 85 ? 5.946 -13.821 -9.573 1.00 88.38 85 ILE A CA 1
ATOM 695 C C . ILE A 1 85 ? 5.617 -14.231 -8.139 1.00 88.38 85 ILE A C 1
ATOM 697 O O . ILE A 1 85 ? 4.557 -13.908 -7.610 1.00 88.38 85 ILE A O 1
ATOM 701 N N . LYS A 1 86 ? 6.534 -14.966 -7.506 1.00 88.56 86 LYS A N 1
ATOM 702 C CA . LYS A 1 86 ? 6.383 -15.360 -6.105 1.00 88.56 86 LYS A CA 1
ATOM 703 C C . LYS A 1 86 ? 6.734 -14.177 -5.210 1.00 88.56 86 LYS A C 1
ATOM 705 O O . LYS A 1 86 ? 7.879 -13.739 -5.217 1.00 88.56 86 LYS A O 1
ATOM 710 N N . ILE A 1 87 ? 5.759 -13.729 -4.434 1.00 88.38 87 ILE A N 1
ATOM 711 C CA . ILE A 1 87 ? 5.907 -12.745 -3.361 1.00 88.38 87 ILE A CA 1
ATOM 712 C C . ILE A 1 87 ? 5.444 -13.377 -2.047 1.00 88.38 87 ILE A C 1
ATOM 714 O O . ILE A 1 87 ? 4.681 -14.348 -2.057 1.00 88.38 87 ILE A O 1
ATOM 718 N N . ASP A 1 88 ? 5.923 -12.869 -0.917 1.00 90.19 88 ASP A N 1
ATOM 719 C CA . ASP A 1 88 ? 5.482 -13.346 0.391 1.00 90.19 88 ASP A CA 1
ATOM 720 C C . ASP A 1 88 ? 4.029 -12.918 0.692 1.00 90.19 88 ASP A C 1
ATOM 722 O O . ASP A 1 88 ? 3.466 -12.011 0.066 1.00 90.19 88 ASP A O 1
ATOM 726 N N . LYS A 1 89 ? 3.404 -13.593 1.668 1.00 91.31 89 LYS A N 1
ATOM 727 C CA . LYS A 1 89 ? 1.993 -13.374 2.026 1.00 91.31 89 LYS A CA 1
ATOM 728 C C . LYS A 1 89 ? 1.731 -11.926 2.455 1.00 91.31 89 LYS A C 1
ATOM 730 O O . LYS A 1 89 ? 0.687 -11.377 2.107 1.00 91.31 89 LYS A O 1
ATOM 735 N N . ARG A 1 90 ? 2.662 -11.307 3.187 1.00 91.81 90 ARG A N 1
ATOM 736 C CA . ARG A 1 90 ? 2.502 -9.958 3.736 1.00 91.81 90 ARG A CA 1
ATOM 737 C C . ARG A 1 90 ? 2.547 -8.909 2.634 1.00 91.81 90 ARG A C 1
ATOM 739 O O . ARG A 1 90 ? 1.649 -8.071 2.559 1.00 91.81 90 ARG A O 1
ATOM 746 N N . THR A 1 91 ? 3.519 -9.011 1.737 1.00 90.62 91 THR A N 1
ATOM 747 C CA . THR A 1 91 ? 3.606 -8.175 0.535 1.00 90.62 91 THR A CA 1
ATOM 748 C C . THR A 1 91 ? 2.357 -8.324 -0.325 1.00 90.62 91 THR A C 1
ATOM 750 O O . THR A 1 91 ? 1.758 -7.323 -0.719 1.00 90.62 91 THR A O 1
ATOM 753 N N . SER A 1 92 ? 1.904 -9.561 -0.559 1.00 91.88 92 SER A N 1
ATOM 754 C CA . SER A 1 92 ? 0.665 -9.811 -1.301 1.00 91.88 92 SER A CA 1
ATOM 755 C C . SER A 1 92 ? -0.534 -9.128 -0.643 1.00 91.88 92 SER A C 1
ATOM 757 O O . SER A 1 92 ? -1.294 -8.444 -1.325 1.00 91.88 92 SER A O 1
ATOM 759 N N . TYR A 1 93 ? -0.697 -9.272 0.674 1.00 94.12 93 TYR A N 1
ATOM 760 C CA . TYR A 1 93 ? -1.787 -8.650 1.425 1.00 94.12 93 TYR A CA 1
ATOM 761 C C . TYR A 1 93 ? -1.791 -7.120 1.264 1.00 94.12 93 TYR A C 1
ATOM 763 O O . TYR A 1 93 ? -2.833 -6.541 0.963 1.00 94.12 93 TYR A O 1
ATOM 771 N N . ILE A 1 94 ? -0.632 -6.467 1.409 1.00 93.94 94 ILE A N 1
ATOM 772 C CA . ILE A 1 94 ? -0.501 -5.003 1.303 1.00 93.94 94 ILE A CA 1
ATOM 773 C C . ILE A 1 94 ? -0.835 -4.506 -0.111 1.00 93.94 94 ILE A C 1
ATOM 775 O O . ILE A 1 94 ? -1.571 -3.531 -0.258 1.00 93.94 94 ILE A O 1
ATOM 779 N N . LEU A 1 95 ? -0.364 -5.198 -1.154 1.00 92.38 95 LEU A N 1
ATOM 780 C CA . LEU A 1 95 ? -0.674 -4.831 -2.540 1.00 92.38 95 LEU A CA 1
ATOM 781 C C . LEU A 1 95 ? -2.180 -4.883 -2.819 1.00 92.38 95 LEU A C 1
ATOM 783 O O . LEU A 1 95 ? -2.742 -3.934 -3.364 1.00 92.38 95 LEU A O 1
ATOM 787 N N . HIS A 1 96 ? -2.844 -5.962 -2.400 1.00 94.88 96 HIS A N 1
ATOM 788 C CA . HIS A 1 96 ? -4.292 -6.104 -2.558 1.00 94.88 96 HIS A CA 1
ATOM 789 C C . HIS A 1 96 ? -5.062 -5.082 -1.712 1.00 94.88 96 HIS A C 1
ATOM 791 O O . HIS A 1 96 ? -6.081 -4.554 -2.161 1.00 94.88 96 HIS A O 1
ATOM 797 N N . PHE A 1 97 ? -4.555 -4.749 -0.522 1.00 95.75 97 PHE A N 1
ATOM 798 C CA . PHE A 1 97 ? -5.127 -3.693 0.303 1.00 95.75 97 PHE A CA 1
ATOM 799 C C . PHE A 1 97 ? -5.094 -2.333 -0.405 1.00 95.75 97 PHE A C 1
ATOM 801 O O . PHE A 1 97 ? -6.093 -1.623 -0.362 1.00 95.75 97 PHE A O 1
ATOM 808 N N . TRP A 1 98 ? -4.016 -1.963 -1.105 1.00 94.56 98 TRP A N 1
ATOM 809 C CA . TRP A 1 98 ? -3.986 -0.694 -1.846 1.00 94.56 98 TRP A CA 1
ATOM 810 C C . TRP A 1 98 ? -4.964 -0.648 -3.018 1.00 94.56 98 TRP A C 1
ATOM 812 O O . TRP A 1 98 ? -5.529 0.413 -3.288 1.00 94.56 98 TRP A O 1
ATOM 822 N N . ILE A 1 99 ? -5.214 -1.776 -3.694 1.00 94.88 99 ILE A N 1
ATOM 823 C CA . ILE A 1 99 ? -6.281 -1.857 -4.706 1.00 94.88 99 ILE A CA 1
ATOM 824 C C . ILE A 1 99 ? -7.638 -1.574 -4.060 1.00 94.88 99 ILE A C 1
ATOM 826 O O . ILE A 1 99 ? -8.382 -0.714 -4.535 1.00 94.88 99 ILE A O 1
ATOM 830 N N . PHE A 1 100 ? -7.923 -2.241 -2.940 1.00 96.12 100 PHE A N 1
ATOM 831 C CA . PHE A 1 100 ? -9.142 -2.023 -2.166 1.00 96.12 100 PHE A CA 1
ATOM 832 C C . PHE A 1 100 ? -9.264 -0.570 -1.675 1.00 96.12 100 PHE A C 1
ATOM 834 O O . PHE A 1 100 ? -10.309 0.061 -1.811 1.00 96.12 100 PHE A O 1
ATOM 841 N N . GLU A 1 101 ? -8.192 0.007 -1.140 1.00 95.25 101 GLU A N 1
ATOM 842 C CA . GLU A 1 101 ? -8.167 1.384 -0.656 1.00 95.25 101 GLU A CA 1
ATOM 843 C C . GLU A 1 101 ? -8.452 2.389 -1.780 1.00 95.25 101 GLU A C 1
ATOM 845 O O . GLU A 1 101 ? -9.268 3.300 -1.610 1.00 95.25 101 GLU A O 1
ATOM 850 N N . LEU A 1 102 ? -7.830 2.208 -2.948 1.00 93.81 102 LEU A N 1
ATOM 851 C CA . LEU A 1 102 ? -8.095 3.024 -4.132 1.00 93.81 102 LEU A CA 1
ATOM 852 C C . LEU A 1 102 ? -9.555 2.917 -4.576 1.00 93.81 102 LEU A C 1
ATOM 854 O O . LEU A 1 102 ? -10.162 3.934 -4.916 1.00 93.81 102 LEU A O 1
ATOM 858 N N . GLU A 1 103 ? -10.136 1.717 -4.547 1.00 93.12 103 GLU A N 1
ATOM 859 C CA . GLU A 1 103 ? -11.556 1.507 -4.833 1.00 93.12 103 GLU A CA 1
ATOM 860 C C . GLU A 1 103 ? -12.438 2.312 -3.867 1.00 93.12 103 GLU A C 1
ATOM 862 O O . GLU A 1 103 ? -13.304 3.072 -4.307 1.00 93.12 103 GLU A O 1
ATOM 867 N N . MET A 1 104 ? -12.178 2.223 -2.562 1.00 94.12 104 MET A N 1
ATOM 868 C CA . MET A 1 104 ? -12.938 2.941 -1.535 1.00 94.12 104 MET A CA 1
ATOM 869 C C . MET A 1 104 ? -12.840 4.463 -1.697 1.00 94.12 104 MET A C 1
ATOM 871 O O . MET A 1 104 ? -13.841 5.178 -1.572 1.00 94.12 104 MET A O 1
ATOM 875 N N . ILE A 1 105 ? -11.654 4.972 -2.034 1.00 91.38 105 ILE A N 1
ATOM 876 C CA . ILE A 1 105 ? -11.438 6.389 -2.338 1.00 91.38 105 ILE A CA 1
ATOM 877 C C . ILE A 1 105 ? -12.201 6.800 -3.607 1.00 91.38 105 ILE A C 1
ATOM 879 O O . ILE A 1 105 ? -12.854 7.846 -3.624 1.00 91.38 105 ILE A O 1
ATOM 883 N N . ASN A 1 106 ? -12.156 6.003 -4.670 1.00 88.62 106 ASN A N 1
ATOM 884 C CA . ASN A 1 106 ? -12.800 6.342 -5.940 1.00 88.62 106 ASN A CA 1
ATOM 885 C C . ASN A 1 106 ? -14.332 6.237 -5.881 1.00 88.62 106 ASN A C 1
ATOM 887 O O . ASN A 1 106 ? -15.018 7.013 -6.543 1.00 88.62 106 ASN A O 1
ATOM 891 N N . GLN A 1 107 ? -14.875 5.349 -5.045 1.00 90.75 107 GLN A N 1
ATOM 892 C CA . GLN A 1 107 ? -16.316 5.194 -4.811 1.00 90.75 107 GLN A CA 1
ATOM 893 C C . GLN A 1 107 ? -16.908 6.230 -3.841 1.00 90.75 107 GLN A C 1
ATOM 895 O O . GLN A 1 107 ? -18.099 6.173 -3.540 1.00 90.75 107 GLN A O 1
ATOM 900 N N . GLY A 1 108 ? -16.108 7.166 -3.321 1.00 89.81 108 GLY A N 1
ATOM 901 C CA . GLY A 1 108 ? -16.601 8.178 -2.381 1.00 89.81 108 GLY A CA 1
ATOM 902 C C . GLY A 1 108 ? -16.805 7.671 -0.951 1.00 89.81 108 GLY A C 1
ATOM 903 O O . GLY A 1 108 ? -17.461 8.346 -0.162 1.00 89.81 108 GLY A O 1
ATOM 904 N N . LYS A 1 109 ? -16.273 6.490 -0.611 1.00 91.19 109 LYS A N 1
ATOM 905 C CA . LYS A 1 109 ? -16.423 5.870 0.715 1.00 91.19 109 LYS A CA 1
ATOM 906 C C . LYS A 1 109 ? -15.333 6.284 1.706 1.00 91.19 109 LYS A C 1
ATOM 908 O O . LYS A 1 109 ? -15.488 6.033 2.896 1.00 91.19 109 LYS A O 1
ATOM 913 N N . SER A 1 110 ? -14.251 6.903 1.234 1.00 90.56 110 SER A N 1
ATOM 914 C CA . SER A 1 110 ? -13.204 7.475 2.086 1.00 90.56 110 SER A CA 1
ATOM 915 C C . SER A 1 110 ? -13.439 8.964 2.315 1.00 90.56 110 SER A C 1
ATOM 917 O O . SER A 1 110 ? -13.849 9.685 1.400 1.00 90.56 110 SER A O 1
ATOM 919 N N . TYR A 1 111 ? -13.051 9.485 3.482 1.00 85.44 111 TYR A N 1
ATOM 920 C CA . TYR A 1 111 ? -12.983 10.940 3.667 1.00 85.44 111 TYR A CA 1
ATOM 921 C C . TYR A 1 111 ? -12.051 11.608 2.650 1.00 85.44 111 TYR A C 1
ATOM 923 O O . TYR A 1 111 ? -12.209 12.793 2.344 1.00 85.44 111 TYR A O 1
ATOM 931 N N . ARG A 1 112 ? -11.071 10.860 2.121 1.00 88.75 112 ARG A N 1
ATOM 932 C CA . ARG A 1 112 ? -10.07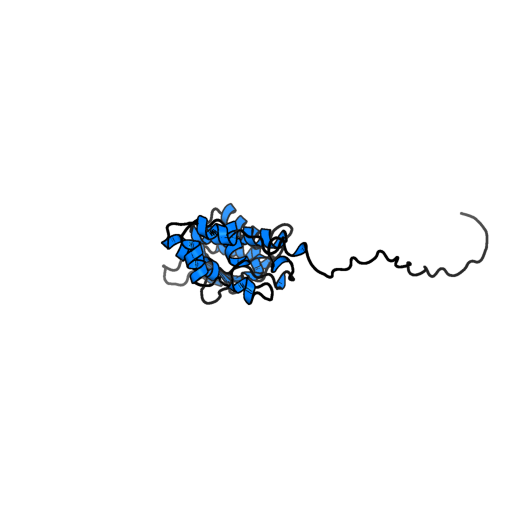2 11.357 1.171 1.00 88.75 112 ARG A CA 1
ATOM 933 C C . ARG A 1 112 ? -10.664 11.667 -0.197 1.00 88.75 112 ARG A C 1
ATOM 935 O O . ARG A 1 112 ? -10.108 12.489 -0.925 1.00 88.75 112 ARG A O 1
ATOM 942 N N . SER A 1 113 ? -11.820 11.093 -0.525 1.00 89.19 113 SER A N 1
ATOM 943 C CA . SER A 1 113 ? -12.520 11.309 -1.794 1.00 89.19 113 SER A CA 1
ATOM 944 C C . SER A 1 113 ? -12.856 12.783 -2.055 1.00 89.19 113 SER A C 1
ATOM 946 O O . SER A 1 113 ? -12.927 13.193 -3.213 1.00 89.19 113 SER A O 1
ATOM 948 N N . LYS A 1 114 ? -12.993 13.602 -1.000 1.00 87.06 114 LYS A N 1
ATOM 949 C CA . LYS A 1 114 ? -13.282 15.044 -1.105 1.00 87.06 114 LYS A CA 1
ATOM 950 C C . LYS A 1 114 ? -12.089 15.905 -1.537 1.00 87.06 114 LYS A C 1
ATOM 952 O O . LYS A 1 114 ? -12.276 17.075 -1.855 1.00 87.06 114 LYS A O 1
ATOM 957 N N . TYR A 1 115 ? -10.872 15.359 -1.533 1.00 85.75 115 TYR A N 1
ATOM 958 C CA . TYR A 1 115 ? -9.660 16.095 -1.901 1.00 85.75 115 TYR A CA 1
ATOM 959 C C . TYR A 1 115 ? -9.252 15.841 -3.362 1.00 85.75 115 TYR A C 1
ATOM 961 O O . TYR A 1 115 ? -9.630 14.809 -3.934 1.00 85.75 115 TYR A O 1
ATOM 969 N N . PRO A 1 116 ? -8.460 16.744 -3.975 1.00 85.00 116 PRO A N 1
ATOM 970 C CA . PRO A 1 116 ? -7.864 16.516 -5.291 1.00 85.00 116 PRO A CA 1
ATOM 971 C C . PRO A 1 116 ? -7.046 15.223 -5.325 1.00 85.00 116 PRO A C 1
ATOM 973 O O . PRO A 1 116 ? -6.421 14.868 -4.327 1.00 85.00 116 PRO A O 1
ATOM 976 N N . VAL A 1 117 ? -7.000 14.541 -6.477 1.00 81.81 117 VAL A N 1
ATOM 977 C CA . VAL A 1 117 ? -6.269 13.265 -6.647 1.00 81.81 117 VAL A CA 1
ATOM 978 C C . VAL A 1 117 ? -4.822 13.368 -6.160 1.00 81.81 117 VAL A C 1
ATOM 980 O O . VAL A 1 117 ? -4.336 12.473 -5.470 1.00 81.81 117 VAL A O 1
ATOM 983 N N . THR A 1 118 ? -4.157 14.489 -6.433 1.00 79.06 118 THR A N 1
ATOM 984 C CA . THR A 1 118 ? -2.783 14.774 -5.996 1.00 79.06 118 THR A CA 1
ATOM 985 C C . THR A 1 118 ? -2.609 14.697 -4.478 1.00 79.06 118 THR A C 1
ATOM 987 O O . THR A 1 118 ? -1.600 14.170 -4.021 1.00 79.06 118 THR A O 1
ATOM 990 N N . SER A 1 119 ? -3.617 15.092 -3.699 1.00 81.81 119 SER A N 1
ATOM 991 C CA . SER A 1 119 ? -3.602 15.088 -2.229 1.00 81.81 119 SER A CA 1
ATOM 992 C C . SER A 1 119 ? -4.157 13.810 -1.588 1.00 81.81 119 SER A C 1
ATOM 994 O O . SER A 1 119 ? -4.148 13.700 -0.368 1.00 81.81 119 SER A O 1
ATOM 996 N N . ARG A 1 120 ? -4.672 12.851 -2.369 1.00 86.38 120 ARG A N 1
ATOM 997 C CA . ARG A 1 120 ? -5.153 11.554 -1.853 1.00 86.38 120 ARG A CA 1
ATOM 998 C C . ARG A 1 120 ? -3.963 10.632 -1.599 1.00 86.38 120 ARG A C 1
ATOM 1000 O O . ARG A 1 120 ? -3.495 9.979 -2.532 1.00 86.38 120 ARG A O 1
ATOM 1007 N N . GLU A 1 121 ? -3.412 10.635 -0.393 1.00 88.81 121 GLU A N 1
ATOM 1008 C CA . GLU A 1 121 ? -2.345 9.695 -0.031 1.00 88.81 121 GLU A CA 1
ATOM 1009 C C . GLU A 1 121 ? -2.945 8.334 0.345 1.00 88.81 121 GLU A C 1
ATOM 1011 O O . GLU A 1 121 ? -4.043 8.268 0.905 1.00 88.81 121 GLU A O 1
ATOM 1016 N N . LEU A 1 122 ? -2.234 7.256 0.012 1.00 91.94 122 LEU A N 1
ATOM 1017 C CA . LEU A 1 122 ? -2.556 5.893 0.440 1.00 91.94 122 LEU A CA 1
ATOM 1018 C C . LEU A 1 122 ? -1.918 5.615 1.802 1.00 91.94 122 LEU A C 1
ATOM 1020 O O . LEU A 1 122 ? -0.947 6.280 2.174 1.00 91.94 122 LEU A O 1
ATOM 1024 N N . ILE A 1 123 ? -2.456 4.648 2.544 1.00 92.81 123 ILE A N 1
ATOM 1025 C CA . ILE A 1 123 ? -1.867 4.238 3.824 1.00 92.81 123 ILE A CA 1
ATOM 1026 C C . ILE A 1 123 ? -0.515 3.576 3.546 1.00 92.81 123 ILE A C 1
ATOM 1028 O O . ILE A 1 123 ? -0.408 2.690 2.695 1.00 92.81 123 ILE A O 1
ATOM 1032 N N . SER A 1 124 ? 0.532 4.009 4.250 1.00 91.75 124 SER A N 1
ATOM 1033 C CA . SER A 1 124 ? 1.888 3.521 3.996 1.00 91.75 124 SER A CA 1
ATOM 1034 C C . SER A 1 124 ? 2.096 2.069 4.444 1.00 91.75 124 SER A C 1
ATOM 1036 O O . SER A 1 124 ? 1.432 1.611 5.378 1.00 91.75 124 SER A O 1
ATOM 1038 N N . PRO A 1 125 ? 3.072 1.339 3.866 1.00 90.75 125 PRO A N 1
ATOM 1039 C CA . PRO A 1 125 ? 3.409 -0.007 4.329 1.00 90.75 125 PRO A CA 1
ATOM 1040 C C . PRO A 1 125 ? 3.760 -0.039 5.816 1.00 90.75 125 PRO A C 1
ATOM 1042 O O . PRO A 1 125 ? 3.340 -0.940 6.530 1.00 90.75 125 PRO A O 1
ATOM 1045 N N . LYS A 1 126 ? 4.484 0.975 6.304 1.00 89.50 126 LYS A N 1
ATOM 1046 C CA . LYS A 1 126 ? 4.855 1.100 7.718 1.00 89.50 126 LYS A CA 1
ATOM 1047 C C . LYS A 1 126 ? 3.629 1.224 8.619 1.00 89.50 126 LYS A C 1
ATOM 1049 O O . LYS A 1 126 ? 3.550 0.560 9.647 1.00 89.50 126 LYS A O 1
ATOM 1054 N N . GLN A 1 127 ? 2.657 2.044 8.219 1.00 92.06 127 GLN A N 1
ATOM 1055 C CA . GLN A 1 127 ? 1.386 2.175 8.927 1.00 92.06 127 GLN A CA 1
ATOM 1056 C C . GLN A 1 127 ? 0.630 0.845 8.976 1.00 92.06 127 GLN A C 1
ATOM 1058 O O . GLN A 1 127 ? 0.175 0.447 10.046 1.00 92.06 127 GLN A O 1
ATOM 1063 N N . LEU A 1 128 ? 0.531 0.148 7.840 1.00 94.00 128 LEU A N 1
ATOM 1064 C CA . LEU A 1 128 ? -0.119 -1.160 7.765 1.00 94.00 128 LEU A CA 1
ATOM 1065 C C . LEU A 1 128 ? 0.610 -2.186 8.637 1.00 94.00 128 LEU A C 1
ATOM 1067 O O . LEU A 1 128 ? -0.037 -2.885 9.412 1.00 94.00 128 LEU A O 1
ATOM 1071 N N . ASN A 1 129 ? 1.941 -2.237 8.562 1.00 93.00 129 ASN A N 1
ATOM 1072 C CA . ASN A 1 129 ? 2.751 -3.198 9.302 1.00 93.00 129 ASN A CA 1
ATOM 1073 C C . ASN A 1 129 ? 2.612 -3.034 10.813 1.00 93.00 129 ASN A C 1
ATOM 1075 O O . ASN A 1 129 ? 2.386 -4.030 11.483 1.00 93.00 129 ASN A O 1
ATOM 1079 N N . LEU A 1 130 ? 2.594 -1.805 11.337 1.00 92.31 130 LEU A N 1
ATOM 1080 C CA . LEU A 1 130 ? 2.359 -1.568 12.769 1.00 92.31 130 LEU A CA 1
ATOM 1081 C C . LEU A 1 130 ? 1.075 -2.236 13.286 1.00 92.31 130 LEU A C 1
ATOM 1083 O O . LEU A 1 130 ? 1.046 -2.762 14.397 1.00 92.31 130 LEU A O 1
ATOM 1087 N N . VAL A 1 131 ? 0.004 -2.212 12.488 1.00 94.94 131 VAL A N 1
ATOM 1088 C CA . VAL A 1 131 ? -1.271 -2.835 12.864 1.00 94.94 131 VAL A CA 1
ATOM 1089 C C . VAL A 1 131 ? -1.234 -4.340 12.648 1.00 94.94 131 VAL A C 1
ATOM 1091 O O . VAL A 1 131 ? -1.692 -5.105 13.498 1.00 94.94 131 VAL A O 1
ATOM 1094 N N . LEU A 1 132 ? -0.715 -4.767 11.501 1.00 95.06 132 LEU A N 1
ATOM 1095 C CA . LEU A 1 132 ? -0.713 -6.162 11.099 1.00 95.06 132 LEU A CA 1
ATOM 1096 C C . LEU A 1 132 ? 0.244 -7.010 11.956 1.00 95.06 132 LEU A C 1
ATOM 1098 O O . LEU A 1 132 ? -0.130 -8.126 12.296 1.00 95.06 132 LEU A O 1
ATOM 1102 N N . ASP A 1 133 ? 1.395 -6.479 12.380 1.00 94.62 133 ASP A N 1
ATOM 1103 C CA . ASP A 1 133 ? 2.314 -7.135 13.327 1.00 94.62 133 ASP A CA 1
ATOM 1104 C C . ASP A 1 133 ? 1.600 -7.414 14.651 1.00 94.62 133 ASP A C 1
ATOM 1106 O O . ASP A 1 133 ? 1.613 -8.530 15.165 1.00 94.62 133 ASP A O 1
ATOM 1110 N N . LYS A 1 134 ? 0.860 -6.422 15.164 1.00 94.62 134 LYS A N 1
ATOM 1111 C CA . LYS A 1 134 ? 0.083 -6.587 16.395 1.00 94.62 134 LYS A CA 1
ATOM 1112 C C . LYS A 1 134 ? -1.038 -7.613 16.244 1.00 94.62 134 LYS A C 1
ATOM 1114 O O . LYS A 1 134 ? -1.339 -8.340 17.187 1.00 94.62 134 LYS A O 1
ATOM 1119 N N . CYS A 1 135 ? -1.680 -7.661 15.080 1.00 93.38 135 CYS A N 1
ATOM 1120 C CA . CYS A 1 135 ? -2.710 -8.656 14.798 1.00 93.38 135 CYS A CA 1
ATOM 1121 C C . CYS A 1 135 ? -2.115 -10.071 14.719 1.00 93.38 135 CYS A C 1
ATOM 1123 O O . CYS A 1 135 ? -2.703 -10.998 15.273 1.00 93.38 135 CYS A O 1
ATOM 1125 N N . GLU A 1 136 ? -0.939 -10.220 14.109 1.00 92.56 136 GLU A N 1
ATOM 1126 C CA . GLU A 1 136 ? -0.207 -11.487 14.014 1.00 92.56 136 GLU A CA 1
ATOM 1127 C C . GLU A 1 136 ? 0.225 -12.003 15.394 1.00 92.56 136 GLU A C 1
ATOM 1129 O O . GLU A 1 136 ? 0.004 -13.172 15.691 1.00 92.56 136 GLU A O 1
ATOM 1134 N N . GLU A 1 137 ? 0.695 -11.128 16.292 1.00 92.38 137 GLU A N 1
ATOM 1135 C CA . GLU A 1 137 ? 0.965 -11.470 17.703 1.00 92.38 137 GLU A CA 1
ATOM 1136 C C . GLU A 1 137 ? -0.258 -12.041 18.450 1.00 92.38 137 GLU A C 1
ATOM 1138 O O . GLU A 1 137 ? -0.104 -12.682 19.488 1.00 92.38 137 GLU A O 1
ATOM 1143 N N . ASN A 1 138 ? -1.474 -11.783 17.956 1.00 88.06 138 ASN A N 1
ATOM 1144 C CA . ASN A 1 138 ? -2.737 -12.234 18.544 1.00 88.06 138 ASN A CA 1
ATOM 1145 C C . ASN A 1 138 ? -3.430 -13.313 17.684 1.00 88.06 138 ASN A C 1
ATOM 1147 O O . ASN A 1 138 ? -4.644 -13.489 17.805 1.00 88.06 138 ASN A O 1
ATOM 1151 N N . ASP A 1 139 ? -2.689 -13.999 16.800 1.00 87.19 139 ASP A N 1
ATOM 1152 C CA . ASP A 1 139 ? -3.191 -15.035 15.879 1.00 87.19 139 ASP A CA 1
ATOM 1153 C C . ASP A 1 139 ? -4.417 -1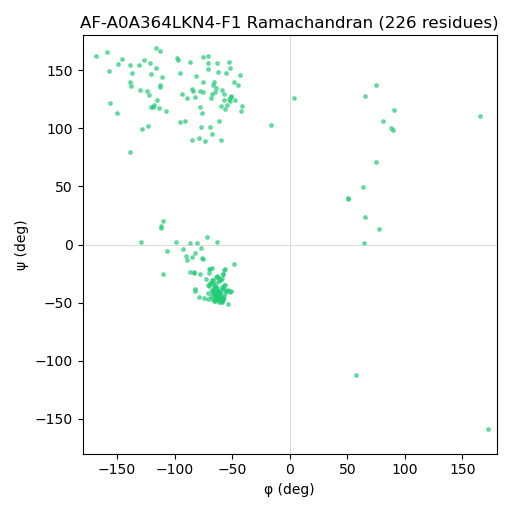4.580 15.068 1.00 87.19 139 ASP A C 1
ATOM 1155 O O . ASP A 1 139 ? -5.384 -15.318 14.841 1.00 87.19 139 ASP A O 1
ATOM 1159 N N . ASN A 1 140 ? -4.404 -13.318 14.644 1.00 84.12 140 ASN A N 1
ATOM 1160 C CA . ASN A 1 140 ? -5.556 -12.670 14.050 1.00 84.12 140 ASN A CA 1
ATOM 1161 C C . ASN A 1 140 ? -5.182 -11.992 12.727 1.00 84.12 140 ASN A C 1
ATOM 1163 O O . ASN A 1 140 ? -4.224 -11.236 12.645 1.00 84.12 140 ASN A O 1
ATOM 1167 N N . GLU A 1 141 ? -5.984 -12.193 11.684 1.00 87.38 141 GLU A N 1
ATOM 1168 C CA . GLU A 1 141 ? -5.811 -11.531 10.386 1.00 87.38 141 GLU A CA 1
ATOM 1169 C C . GLU A 1 141 ? -7.005 -10.583 10.172 1.00 87.38 141 GLU A C 1
ATOM 1171 O O . GLU A 1 141 ? -8.161 -11.028 10.224 1.00 87.38 141 GLU A O 1
ATOM 1176 N N . PRO A 1 142 ? -6.793 -9.258 10.058 1.00 93.06 142 PRO A N 1
ATOM 1177 C CA . PRO A 1 142 ? -7.879 -8.330 9.764 1.00 93.06 142 PRO A CA 1
ATOM 1178 C C . PRO A 1 142 ? -8.357 -8.482 8.323 1.00 93.06 142 PRO A C 1
ATOM 1180 O O . PRO A 1 142 ? -7.593 -8.853 7.439 1.00 93.06 142 PRO A O 1
ATOM 1183 N N . SER A 1 143 ? -9.633 -8.184 8.075 1.00 94.38 143 SER A N 1
ATOM 1184 C CA . SER A 1 143 ? -10.090 -7.975 6.701 1.00 94.38 143 SER A CA 1
ATOM 1185 C C . SER A 1 143 ? -9.621 -6.609 6.189 1.00 94.38 143 SER A C 1
ATOM 1187 O O . SER A 1 143 ? -9.336 -5.699 6.975 1.00 94.38 143 SER A O 1
ATOM 1189 N N . PHE A 1 144 ? -9.606 -6.416 4.866 1.00 96.38 144 PHE A N 1
ATOM 1190 C CA . PHE A 1 144 ? -9.317 -5.100 4.283 1.00 96.38 144 PHE A CA 1
ATOM 1191 C C . PHE A 1 144 ? -10.296 -4.026 4.768 1.00 96.38 144 PHE A C 1
ATOM 1193 O O . PHE A 1 144 ? -9.881 -2.903 5.047 1.00 96.38 144 PHE A O 1
ATOM 1200 N N . GLN A 1 145 ? -11.573 -4.384 4.942 1.00 94.81 145 GLN A N 1
ATOM 1201 C CA . GLN A 1 145 ? -12.586 -3.473 5.466 1.00 94.81 145 GLN A CA 1
ATOM 1202 C C . GLN A 1 145 ? -12.305 -3.086 6.923 1.00 94.81 145 GLN A C 1
ATOM 1204 O O . GLN A 1 145 ? -12.422 -1.908 7.253 1.00 94.81 145 GLN A O 1
ATOM 1209 N N . ASP A 1 146 ? -11.910 -4.040 7.776 1.00 94.00 146 ASP A N 1
ATOM 1210 C CA . ASP A 1 146 ? -11.553 -3.754 9.173 1.00 94.00 146 ASP A CA 1
ATOM 1211 C C . ASP A 1 146 ? -10.375 -2.777 9.238 1.00 94.00 146 ASP A C 1
ATOM 1213 O O . ASP A 1 146 ? -10.421 -1.789 9.970 1.00 94.00 146 ASP A O 1
ATOM 1217 N N . LEU A 1 147 ? -9.330 -3.041 8.447 1.00 95.25 147 LEU A N 1
ATOM 1218 C CA . LEU A 1 147 ? -8.123 -2.222 8.421 1.00 95.25 147 LEU A CA 1
ATOM 1219 C C . LEU A 1 147 ? -8.428 -0.813 7.903 1.00 95.25 147 LEU A C 1
ATOM 1221 O O . LEU A 1 147 ? -8.077 0.171 8.545 1.00 95.25 147 LEU A O 1
ATOM 1225 N N . PHE A 1 148 ? -9.162 -0.704 6.795 1.00 95.31 148 PHE A N 1
ATOM 1226 C CA . PHE A 1 148 ? -9.605 0.581 6.256 1.00 95.31 148 PHE A CA 1
ATOM 1227 C C . PHE A 1 148 ? -10.438 1.373 7.272 1.00 95.31 148 PHE A C 1
ATOM 1229 O O . PHE A 1 148 ? -10.169 2.549 7.504 1.00 95.31 148 PHE A O 1
ATOM 1236 N N . ASN A 1 149 ? -11.393 0.721 7.938 1.00 92.31 149 ASN A N 1
ATOM 1237 C CA . ASN A 1 149 ? -12.236 1.348 8.953 1.00 92.31 149 ASN A CA 1
ATOM 1238 C C . ASN A 1 149 ? -11.443 1.829 10.173 1.00 92.31 149 ASN A C 1
ATOM 1240 O O . ASN A 1 149 ? -11.760 2.889 10.713 1.00 92.31 149 ASN A O 1
ATOM 1244 N N . LEU A 1 150 ? -10.426 1.077 10.605 1.00 94.19 150 LEU A N 1
ATOM 1245 C CA . LEU A 1 150 ? -9.530 1.496 11.681 1.00 94.19 150 LEU A CA 1
ATOM 1246 C C . LEU A 1 150 ? -8.814 2.797 11.316 1.00 94.19 150 LEU A C 1
ATOM 1248 O O . LEU A 1 150 ? -8.809 3.730 12.114 1.00 94.19 150 LEU A O 1
ATOM 1252 N N . PHE A 1 151 ? -8.219 2.872 10.123 1.00 93.50 151 PHE A N 1
ATOM 1253 C CA . PHE A 1 151 ? -7.509 4.076 9.699 1.00 93.50 151 PHE A CA 1
ATOM 1254 C C . PHE A 1 151 ? -8.464 5.257 9.536 1.00 93.50 151 PHE A C 1
ATOM 1256 O O . PHE A 1 151 ? -8.203 6.312 10.106 1.00 93.50 151 PHE A O 1
ATOM 1263 N N . GLU A 1 152 ? -9.586 5.081 8.836 1.00 90.62 152 GLU A N 1
ATOM 1264 C CA . GLU A 1 152 ? -10.545 6.160 8.561 1.00 90.62 152 GLU A CA 1
ATOM 1265 C C . GLU A 1 152 ? -11.212 6.711 9.832 1.00 90.62 152 GLU A C 1
ATOM 1267 O O . GLU A 1 152 ? -11.477 7.910 9.898 1.00 90.62 152 GLU A O 1
ATOM 1272 N N . ASN A 1 153 ? -11.448 5.867 10.845 1.00 87.50 153 ASN A N 1
ATOM 1273 C CA . ASN A 1 153 ? -12.166 6.235 12.072 1.00 87.50 153 ASN A CA 1
ATOM 1274 C C . ASN A 1 153 ? -11.283 6.251 13.329 1.00 87.50 153 ASN A C 1
ATOM 1276 O O . ASN A 1 153 ? -11.802 6.248 14.446 1.00 87.50 153 ASN A O 1
ATOM 1280 N N . SER A 1 154 ? -9.956 6.232 13.183 1.00 90.56 154 SER A N 1
ATOM 1281 C CA . SER A 1 154 ? -9.071 6.336 14.346 1.00 90.56 154 SER A CA 1
ATOM 1282 C C . SER A 1 154 ? -9.263 7.675 15.056 1.00 90.56 154 SER A C 1
ATOM 1284 O O . SER A 1 154 ? -9.497 8.710 14.425 1.00 90.56 154 SER A O 1
ATOM 1286 N N . LYS A 1 155 ? -9.080 7.700 16.378 1.00 88.50 155 LYS A N 1
ATOM 1287 C CA . LYS A 1 155 ? -9.132 8.941 17.165 1.00 88.50 155 LYS A CA 1
ATOM 1288 C C . LYS A 1 155 ? -8.152 9.983 16.651 1.00 88.50 155 LYS A C 1
ATOM 1290 O O . LYS A 1 155 ? -8.455 11.173 16.674 1.00 88.50 155 LYS A O 1
ATOM 1295 N N . ARG A 1 156 ? -6.990 9.549 16.160 1.00 88.25 156 ARG A N 1
ATOM 1296 C CA . ARG A 1 156 ? -6.015 10.457 15.555 1.00 88.25 156 ARG A CA 1
ATOM 1297 C C . ARG A 1 156 ? -6.561 11.085 14.275 1.00 88.25 156 ARG A C 1
ATOM 1299 O O . ARG A 1 156 ? -6.444 12.296 14.104 1.00 88.25 156 ARG A O 1
ATOM 1306 N N . MET A 1 157 ? -7.204 10.299 13.413 1.00 88.19 157 MET A N 1
ATOM 1307 C CA . MET A 1 157 ? -7.880 10.838 12.236 1.00 88.19 157 MET A CA 1
ATOM 1308 C C . MET A 1 157 ? -9.026 11.789 12.594 1.00 88.19 157 MET A C 1
ATOM 1310 O O . MET A 1 157 ? -9.126 12.850 11.985 1.00 88.19 157 MET A O 1
ATOM 1314 N N . GLU A 1 158 ? -9.832 11.482 13.612 1.00 83.00 158 GLU A N 1
ATOM 1315 C CA . GLU A 1 158 ? -10.907 12.372 14.078 1.00 83.00 158 GLU A 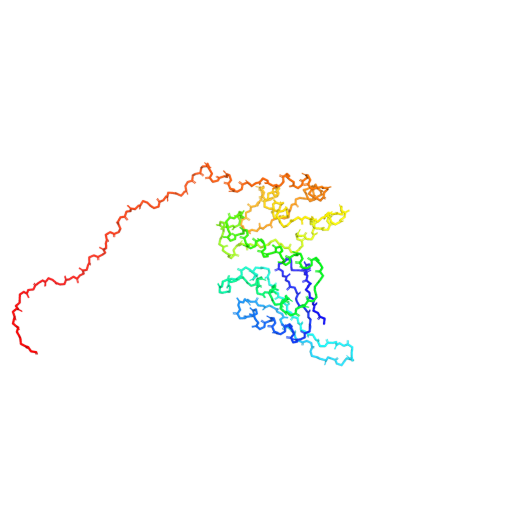CA 1
ATOM 1316 C C . GLU A 1 158 ? -10.376 13.718 14.608 1.00 83.00 158 GLU A C 1
ATOM 1318 O O . GLU A 1 158 ? -10.935 14.774 14.315 1.00 83.00 158 GLU A O 1
ATOM 1323 N N . GLN A 1 159 ? -9.300 13.698 15.401 1.00 81.31 159 GLN A N 1
ATOM 1324 C CA . GLN A 1 159 ? -8.810 14.882 16.119 1.00 81.31 159 GLN A CA 1
ATOM 1325 C C . GLN A 1 159 ? -7.947 15.804 15.255 1.00 81.31 159 GLN A C 1
ATOM 1327 O O . GLN A 1 159 ? -8.027 17.028 15.376 1.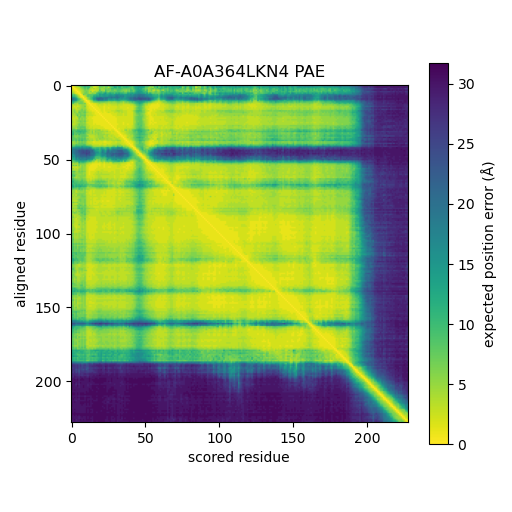00 81.31 159 GLN A O 1
ATOM 1332 N N . VAL A 1 160 ? -7.082 15.226 14.419 1.00 77.00 160 VAL A N 1
ATOM 1333 C CA . VAL A 1 160 ? -6.041 15.972 13.692 1.00 77.00 160 VAL A CA 1
ATOM 1334 C C . VAL A 1 160 ? -6.025 15.685 12.191 1.00 77.00 160 VAL A C 1
ATOM 1336 O O . VAL A 1 160 ? -5.206 16.259 11.475 1.00 77.00 160 VAL A O 1
ATOM 1339 N N . GLY A 1 161 ? -6.940 14.851 11.690 1.00 63.84 161 GLY A N 1
ATOM 1340 C CA . GLY A 1 161 ? -7.044 14.532 10.272 1.00 63.84 16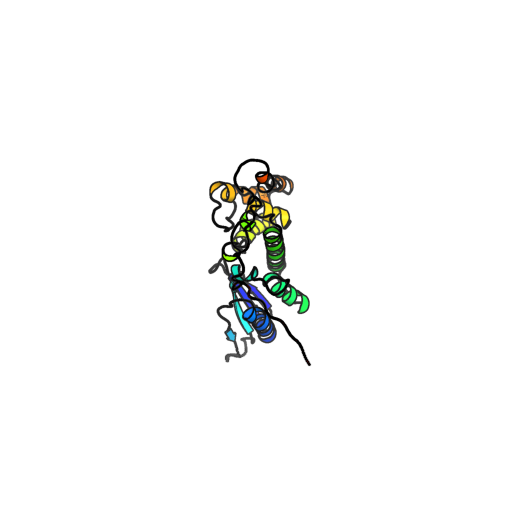1 GLY A CA 1
ATOM 1341 C C . GLY A 1 161 ? -7.340 15.769 9.429 1.00 63.84 161 GLY A C 1
ATOM 1342 O O . GLY A 1 161 ? -8.458 16.285 9.408 1.00 63.84 161 GLY A O 1
ATOM 1343 N N . LYS A 1 162 ? -6.336 16.249 8.695 1.00 65.94 162 LYS A N 1
ATOM 1344 C CA . LYS A 1 162 ? -6.477 17.279 7.661 1.00 65.94 162 LYS A CA 1
ATOM 1345 C C . LYS A 1 162 ? -5.609 16.896 6.457 1.00 65.94 162 LYS A C 1
ATOM 1347 O O . LYS A 1 162 ? -4.651 16.147 6.590 1.00 65.94 162 LYS A O 1
ATOM 1352 N N . THR A 1 163 ? -6.006 17.385 5.279 1.00 70.62 163 THR A N 1
ATOM 1353 C CA . THR A 1 163 ? -5.258 17.320 4.001 1.00 70.62 163 THR A CA 1
ATOM 1354 C C . THR A 1 163 ? -4.985 15.935 3.402 1.00 70.62 163 THR A C 1
ATOM 1356 O O . THR A 1 163 ? -3.866 15.661 2.995 1.00 70.62 163 THR A O 1
ATOM 1359 N N . GLY A 1 164 ? -6.001 15.071 3.285 1.00 72.88 164 GLY A N 1
ATOM 1360 C CA . GLY A 1 164 ? -5.943 13.875 2.420 1.00 72.88 164 GLY A CA 1
ATOM 1361 C C . GLY A 1 164 ? -4.914 12.791 2.793 1.00 72.88 164 GLY A C 1
ATOM 1362 O O . GLY A 1 164 ? -4.852 11.765 2.115 1.00 72.88 164 GLY A O 1
ATOM 1363 N N . GLN A 1 165 ? -4.166 12.998 3.879 1.00 86.06 165 GLN A N 1
ATOM 1364 C CA . GLN A 1 165 ? -3.152 12.099 4.417 1.00 86.06 165 GLN A CA 1
ATOM 1365 C C . GLN A 1 165 ? -3.753 11.183 5.493 1.00 86.06 165 GLN A C 1
ATOM 1367 O O . GLN A 1 165 ? -4.395 11.702 6.415 1.00 86.06 165 GLN A O 1
ATOM 1372 N N . PRO A 1 166 ? -3.551 9.855 5.413 1.00 88.50 166 PRO A N 1
ATOM 1373 C CA . PRO A 1 166 ? -3.924 8.933 6.477 1.00 88.50 166 PRO A CA 1
ATOM 1374 C C . PRO A 1 166 ? -2.940 9.020 7.651 1.00 88.50 166 PRO A C 1
ATOM 1376 O O . PRO A 1 166 ? -1.722 9.114 7.473 1.00 88.50 166 PRO A O 1
ATOM 1379 N N . LEU A 1 167 ? -3.462 8.957 8.874 1.00 89.25 167 LEU A N 1
ATOM 1380 C CA . LEU A 1 167 ? -2.672 8.992 10.104 1.00 89.25 167 LEU A CA 1
ATOM 1381 C C . LEU A 1 167 ? -2.719 7.641 10.810 1.00 89.25 167 LEU A C 1
ATOM 1383 O O . LEU A 1 167 ? -3.752 6.975 10.827 1.00 89.25 167 LEU A O 1
ATOM 1387 N N . SER A 1 168 ? -1.603 7.259 11.432 1.00 91.19 168 SER A N 1
ATOM 1388 C CA .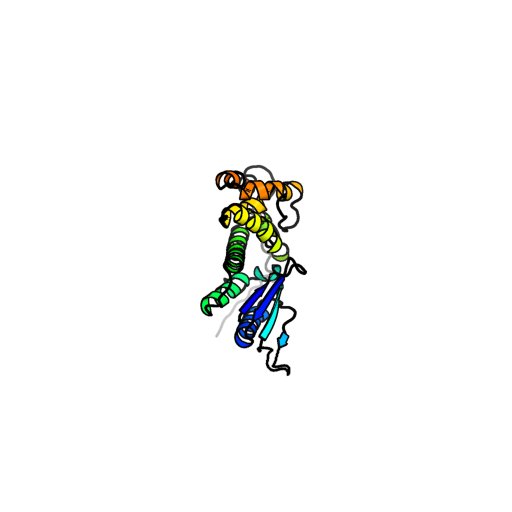 SER A 1 168 ? -1.532 6.019 12.205 1.00 91.19 168 SER A CA 1
ATOM 1389 C C . SER A 1 168 ? -2.459 6.104 13.419 1.00 91.19 168 SER A C 1
ATOM 1391 O O . SER A 1 168 ? -2.349 7.090 14.161 1.00 91.19 168 SER A O 1
ATOM 1393 N N . PRO A 1 169 ? -3.306 5.093 13.678 1.00 92.94 169 PRO A N 1
ATOM 1394 C CA . PRO A 1 169 ? -4.055 4.997 14.924 1.00 92.94 169 PRO A CA 1
ATOM 1395 C C . PRO A 1 169 ? -3.125 5.094 16.134 1.00 92.94 169 PRO A C 1
ATOM 1397 O O . PRO A 1 169 ? -1.926 4.811 16.040 1.00 92.94 169 PRO A O 1
ATOM 1400 N N . TYR A 1 170 ? -3.659 5.489 17.288 1.00 93.06 170 TYR A N 1
ATOM 1401 C CA . TYR A 1 170 ? -2.865 5.420 18.511 1.00 93.06 170 TYR A CA 1
ATOM 1402 C C . TYR A 1 170 ? -2.499 3.966 18.845 1.00 93.06 170 TYR A C 1
ATOM 1404 O O . TYR A 1 170 ? -3.187 3.019 18.461 1.00 93.06 170 TYR A O 1
ATOM 1412 N N . GLU A 1 171 ? -1.421 3.779 19.604 1.00 94.31 171 GLU A N 1
ATOM 1413 C CA . GLU A 1 171 ? -0.954 2.445 19.999 1.00 94.31 171 GLU A CA 1
ATOM 1414 C C . GLU A 1 171 ? -2.046 1.643 20.724 1.00 94.31 171 GLU A C 1
ATOM 1416 O O . GLU A 1 171 ? -2.272 0.475 20.419 1.00 94.31 171 GLU A O 1
ATOM 1421 N N . TRP A 1 172 ? -2.804 2.290 21.613 1.00 92.75 172 TRP A N 1
ATOM 1422 C CA . TRP A 1 172 ? -3.918 1.656 22.321 1.00 92.75 172 TRP A CA 1
ATOM 1423 C C . TRP A 1 172 ? -5.085 1.273 21.391 1.00 92.75 172 TRP A C 1
ATOM 1425 O O . TRP A 1 172 ? -5.766 0.282 21.653 1.00 92.75 172 TRP A O 1
ATOM 1435 N N . GLU A 1 173 ? -5.310 2.013 20.295 1.00 93.62 173 GLU A N 1
ATOM 1436 C CA . GLU A 1 173 ? -6.299 1.647 19.268 1.00 93.62 173 GLU A CA 1
ATOM 1437 C C . GLU A 1 173 ? -5.835 0.407 18.519 1.00 93.62 173 GLU A C 1
ATOM 1439 O O . GLU A 1 173 ? -6.604 -0.531 18.340 1.00 93.62 173 GLU A O 1
ATOM 1444 N N . THR A 1 174 ? -4.554 0.377 18.155 1.00 93.81 174 THR A N 1
ATOM 1445 C CA . THR A 1 174 ? -3.928 -0.758 17.477 1.00 93.81 174 THR A CA 1
ATOM 1446 C C . THR A 1 174 ? -3.978 -2.017 18.344 1.00 93.81 174 THR A C 1
ATOM 1448 O O . THR A 1 174 ? -4.413 -3.070 17.882 1.00 93.81 174 THR A O 1
ATOM 1451 N N . ALA A 1 175 ? -3.627 -1.903 19.628 1.00 92.69 175 ALA A N 1
ATOM 1452 C CA . ALA A 1 175 ? -3.708 -3.001 20.585 1.00 92.69 175 ALA A CA 1
ATOM 1453 C C . ALA A 1 175 ? -5.152 -3.492 20.772 1.00 92.69 175 ALA A C 1
ATOM 1455 O O . ALA A 1 175 ? -5.409 -4.694 20.726 1.00 92.69 175 ALA A O 1
ATOM 1456 N N . SER A 1 176 ? -6.117 -2.574 20.921 1.00 91.75 176 SER A N 1
ATOM 1457 C CA . SER A 1 176 ? -7.530 -2.950 21.019 1.00 91.75 176 SER A CA 1
ATOM 1458 C C . SER A 1 176 ? -8.031 -3.616 19.738 1.00 91.75 176 SER A C 1
ATOM 1460 O O . SER A 1 176 ? -8.796 -4.569 19.825 1.00 91.75 176 SER A O 1
ATOM 1462 N N . PHE A 1 177 ? -7.650 -3.119 18.562 1.00 93.44 177 PHE A N 1
ATOM 1463 C CA . PHE A 1 177 ? -8.059 -3.659 17.266 1.00 93.44 177 PHE A CA 1
ATOM 1464 C C . PHE A 1 177 ? -7.512 -5.073 17.021 1.00 93.44 177 PHE A C 1
ATOM 1466 O O . PHE A 1 177 ? -8.216 -5.926 16.473 1.00 93.44 177 PHE A O 1
ATOM 1473 N N . ALA A 1 178 ? -6.274 -5.330 17.447 1.00 92.25 178 ALA A N 1
ATOM 1474 C CA . ALA A 1 178 ? -5.630 -6.633 17.328 1.00 92.25 178 ALA A CA 1
ATOM 1475 C C . ALA A 1 178 ? -6.251 -7.697 18.250 1.00 92.25 178 ALA A C 1
ATOM 1477 O O . ALA A 1 178 ? -6.338 -8.863 17.865 1.00 92.25 178 ALA A O 1
ATOM 1478 N N . ALA A 1 179 ? -6.740 -7.291 19.428 1.00 89.31 179 ALA A N 1
ATOM 1479 C CA . ALA A 1 179 ? -7.152 -8.202 20.495 1.00 89.31 179 ALA A CA 1
ATOM 1480 C C . ALA A 1 179 ? -8.309 -9.159 20.142 1.00 89.31 179 ALA A C 1
ATOM 1482 O O . ALA A 1 179 ? -8.382 -10.247 20.704 1.00 89.31 179 ALA A O 1
ATOM 1483 N N . SER A 1 180 ? -9.258 -8.771 19.279 1.00 81.75 180 SER A N 1
ATOM 1484 C CA . SER A 1 180 ? -10.389 -9.642 18.893 1.00 81.75 180 SER A CA 1
ATOM 1485 C C . SER A 1 180 ? -11.173 -9.111 17.691 1.00 81.75 180 SER A C 1
ATOM 1487 O O . SER A 1 180 ? -11.120 -7.921 17.378 1.00 81.75 180 SER A O 1
ATOM 1489 N N . LYS A 1 181 ? -11.972 -9.973 17.044 1.00 80.88 181 LYS A N 1
ATOM 1490 C CA . LYS A 1 181 ? -12.915 -9.558 15.987 1.00 80.88 181 LYS A CA 1
ATOM 1491 C C . LYS A 1 181 ? -13.990 -8.609 16.526 1.00 80.88 181 LYS A C 1
ATOM 1493 O O . LYS A 1 181 ? -14.349 -7.635 15.869 1.00 80.88 181 LYS A O 1
ATOM 1498 N N . GLU A 1 182 ? -14.459 -8.842 17.745 1.00 81.56 182 GLU A N 1
ATOM 1499 C CA . GLU A 1 182 ? -15.461 -8.027 18.432 1.00 81.56 182 GLU A CA 1
ATOM 1500 C C . GLU A 1 182 ? -14.939 -6.612 18.701 1.00 81.56 182 GLU A C 1
ATOM 1502 O O . GLU A 1 182 ? -15.677 -5.633 18.583 1.00 81.56 182 GLU A O 1
ATOM 1507 N N . ALA A 1 183 ? -13.648 -6.476 19.016 1.00 78.75 183 ALA A N 1
ATOM 1508 C CA . ALA A 1 183 ? -13.034 -5.170 19.205 1.00 78.75 183 ALA A CA 1
ATOM 1509 C C . ALA A 1 183 ? -12.946 -4.362 17.900 1.00 78.75 183 ALA A C 1
ATOM 1511 O O . ALA A 1 183 ? -13.080 -3.138 17.944 1.00 78.75 183 ALA A O 1
ATOM 1512 N N . ARG A 1 184 ? -12.815 -5.022 16.740 1.00 82.31 184 ARG A N 1
ATOM 1513 C CA . ARG A 1 184 ? -12.817 -4.366 15.418 1.00 82.31 184 ARG A CA 1
ATOM 1514 C C . ARG A 1 184 ? -14.173 -3.781 15.056 1.00 82.31 184 ARG A C 1
ATOM 1516 O O . ARG A 1 184 ? -14.235 -2.711 14.456 1.00 82.31 184 ARG A O 1
ATOM 1523 N N . ALA A 1 185 ? -15.259 -4.416 15.500 1.00 79.31 185 ALA A N 1
ATOM 1524 C CA . ALA A 1 185 ? -16.617 -3.934 15.253 1.00 79.31 185 ALA A CA 1
ATOM 1525 C C . ALA A 1 185 ? -16.854 -2.502 15.770 1.00 79.31 185 ALA A C 1
ATOM 1527 O O . ALA A 1 185 ? -17.720 -1.795 15.254 1.00 79.31 185 ALA A O 1
ATOM 1528 N N . LYS A 1 186 ? -16.049 -2.032 16.735 1.00 81.25 186 LYS A N 1
ATOM 1529 C CA . LYS A 1 186 ? -16.073 -0.644 17.221 1.00 81.25 186 LYS A CA 1
ATOM 1530 C C . LYS A 1 186 ? -15.728 0.378 16.130 1.00 81.25 186 LYS A C 1
ATOM 1532 O O . LYS A 1 186 ? -16.249 1.489 16.174 1.00 81.25 186 LYS A O 1
ATOM 1537 N N . TYR A 1 187 ? -14.910 -0.009 15.152 1.00 80.25 187 TYR A N 1
ATOM 1538 C CA . TYR A 1 187 ? -14.479 0.834 14.035 1.00 80.25 187 TYR A CA 1
ATOM 1539 C C . TYR A 1 187 ? -15.406 0.734 12.817 1.00 80.25 187 TYR A C 1
ATOM 1541 O O . TYR A 1 187 ? -15.315 1.561 11.918 1.00 80.25 187 TYR A O 1
ATOM 1549 N N . ASN A 1 188 ? -16.358 -0.208 12.797 1.00 74.69 188 ASN A N 1
ATOM 1550 C CA . ASN A 1 188 ? -17.310 -0.385 11.689 1.00 74.69 188 ASN A CA 1
ATOM 1551 C C . ASN A 1 188 ? -18.381 0.717 11.592 1.00 74.69 188 ASN A C 1
ATOM 1553 O O . ASN A 1 188 ? -19.296 0.622 10.775 1.00 74.69 188 ASN A O 1
ATOM 1557 N N . ARG A 1 189 ? -18.290 1.774 12.405 1.00 60.12 189 ARG A N 1
ATOM 1558 C CA . ARG A 1 189 ? -19.159 2.944 12.275 1.00 60.12 189 ARG A CA 1
ATOM 1559 C C . ARG A 1 189 ? -18.694 3.781 11.087 1.00 60.12 189 ARG A C 1
ATOM 1561 O O . ARG A 1 189 ? -17.635 4.391 11.124 1.00 60.12 189 ARG A O 1
ATOM 1568 N N . THR A 1 190 ? -19.510 3.846 10.041 1.00 51.56 190 THR A N 1
ATOM 1569 C CA . THR A 1 190 ? -19.353 4.820 8.954 1.00 51.56 190 THR A CA 1
ATOM 1570 C C . THR A 1 190 ? -19.632 6.227 9.478 1.00 51.56 190 THR A C 1
ATOM 1572 O O . THR A 1 190 ? -20.786 6.647 9.519 1.00 51.56 190 THR A O 1
ATOM 1575 N N . SER A 1 191 ? -18.594 6.965 9.871 1.00 49.19 191 SER A N 1
ATOM 1576 C CA . SER A 1 191 ? -18.721 8.378 10.258 1.00 49.19 191 SER A CA 1
ATOM 1577 C C . SER A 1 191 ? -19.015 9.286 9.051 1.00 49.19 191 SER A C 1
ATOM 1579 O O . SER A 1 191 ? -19.822 10.206 9.145 1.00 49.19 191 SER A O 1
ATOM 1581 N N . TYR A 1 192 ? -18.469 8.979 7.869 1.00 49.75 192 TYR A N 1
ATOM 1582 C CA . TYR A 1 192 ? -18.533 9.903 6.726 1.00 49.75 192 TYR A CA 1
ATOM 1583 C C . TYR A 1 192 ? -19.819 9.869 5.884 1.00 49.75 192 TYR A C 1
ATOM 1585 O O . TYR A 1 192 ? -20.144 10.866 5.240 1.00 49.75 192 TYR A O 1
ATOM 1593 N N . ALA A 1 193 ? -20.582 8.769 5.885 1.00 44.72 193 ALA A N 1
ATOM 1594 C CA . ALA A 1 193 ? -21.849 8.701 5.142 1.00 44.72 193 ALA A CA 1
ATOM 1595 C C . ALA A 1 193 ? -23.034 9.313 5.916 1.00 44.72 193 ALA A C 1
ATOM 1597 O O . ALA A 1 193 ? -24.005 9.753 5.304 1.00 44.72 193 ALA A O 1
ATOM 1598 N N . GLN A 1 194 ? -22.963 9.370 7.252 1.00 41.53 194 GLN A N 1
ATOM 1599 C CA . GLN A 1 194 ? -24.046 9.901 8.088 1.00 41.53 194 GLN A CA 1
ATOM 1600 C C . GLN A 1 194 ? -23.989 11.423 8.283 1.00 41.53 194 GLN A C 1
ATOM 1602 O O . GLN A 1 194 ? -25.036 12.038 8.478 1.00 41.53 194 GLN A O 1
ATOM 1607 N N . GLU A 1 195 ? -22.824 12.062 8.146 1.00 42.50 195 GLU A N 1
ATOM 1608 C CA . GLU A 1 195 ? -22.720 13.525 8.267 1.00 42.50 195 GLU A CA 1
ATOM 1609 C C . GLU A 1 195 ? -23.241 14.298 7.040 1.00 42.50 195 GLU A C 1
ATOM 1611 O O . GLU A 1 195 ? -23.502 15.493 7.139 1.00 42.50 195 GLU A O 1
ATOM 1616 N N . GLN A 1 196 ? -23.518 13.646 5.902 1.00 45.88 196 GLN A N 1
ATOM 1617 C CA . GLN A 1 196 ? -24.190 14.317 4.772 1.00 45.88 196 GLN A CA 1
ATOM 1618 C C . GLN A 1 196 ? -25.707 14.511 4.970 1.00 45.88 196 GLN A C 1
ATOM 1620 O O . GLN A 1 196 ? -26.360 15.135 4.134 1.00 45.88 196 GLN A O 1
ATOM 1625 N N . GLY A 1 197 ? -26.280 14.019 6.076 1.00 39.59 197 GLY A N 1
ATOM 1626 C CA . GLY A 1 197 ? -27.694 14.215 6.413 1.00 39.59 197 GLY A CA 1
ATOM 1627 C C . GLY A 1 197 ? -28.010 15.527 7.141 1.00 39.59 197 GLY A C 1
ATOM 1628 O O . GLY A 1 197 ? -29.182 15.876 7.277 1.00 39.59 197 GLY A O 1
ATOM 1629 N N . GLY A 1 198 ? -27.004 16.271 7.606 1.00 37.25 198 GLY A N 1
ATOM 1630 C CA . GLY A 1 198 ? -27.226 17.460 8.420 1.00 37.25 198 GLY A CA 1
ATOM 1631 C C . GLY A 1 198 ? -26.132 18.497 8.232 1.00 37.25 198 GLY A C 1
ATOM 1632 O O . GLY A 1 198 ? -25.017 18.303 8.688 1.00 37.25 198 GLY A O 1
ATOM 1633 N N . ASN A 1 199 ? -26.517 19.631 7.647 1.00 34.53 199 ASN A N 1
ATOM 1634 C CA . ASN A 1 199 ? -25.794 20.903 7.584 1.00 34.53 199 ASN A CA 1
ATOM 1635 C C . ASN A 1 199 ? -24.819 21.163 6.413 1.00 34.53 199 ASN A C 1
ATOM 1637 O O . ASN A 1 199 ? -23.620 20.936 6.474 1.00 34.53 199 ASN A O 1
ATOM 1641 N N . LEU A 1 200 ? -25.395 21.904 5.455 1.00 41.16 200 LEU A N 1
ATOM 1642 C CA . LEU A 1 200 ? -24.971 23.252 5.038 1.00 41.16 200 LEU A CA 1
ATOM 1643 C C . LEU A 1 200 ? -23.943 23.391 3.891 1.00 41.16 200 LEU A C 1
ATOM 1645 O O . LEU A 1 200 ? -22.756 23.127 4.010 1.00 41.16 200 LEU A O 1
ATOM 1649 N N . PHE A 1 201 ? -24.465 24.003 2.818 1.00 40.72 201 PHE A N 1
ATOM 1650 C CA . PHE A 1 201 ? -23.785 24.734 1.741 1.00 40.72 201 PHE A CA 1
ATOM 1651 C C . PHE A 1 201 ? -23.027 23.944 0.668 1.00 40.72 201 PHE A C 1
ATOM 1653 O O . PHE A 1 201 ? -21.846 24.156 0.432 1.00 40.72 201 PHE A O 1
ATOM 1660 N N . PHE A 1 202 ? -23.790 23.261 -0.183 1.00 37.12 202 PHE A N 1
ATOM 1661 C CA . PHE A 1 202 ? -23.690 23.554 -1.613 1.00 37.12 202 PHE A CA 1
ATOM 1662 C C . PHE A 1 202 ? -25.078 23.939 -2.114 1.00 37.12 202 PHE A C 1
ATOM 1664 O O . PHE A 1 202 ? -25.950 23.095 -2.317 1.00 37.12 202 PHE A O 1
ATOM 1671 N N . LYS A 1 203 ? -25.308 25.248 -2.285 1.00 35.84 203 LYS A N 1
ATOM 1672 C CA . LYS A 1 203 ? -26.393 25.704 -3.154 1.00 35.84 203 LYS A CA 1
ATOM 1673 C C . LYS A 1 203 ? -26.158 25.025 -4.503 1.00 35.84 203 LYS A C 1
ATOM 1675 O O . LYS A 1 203 ? -25.113 25.236 -5.115 1.00 35.84 203 LYS A O 1
ATOM 1680 N N . ARG A 1 204 ? -27.124 24.222 -4.958 1.00 36.41 204 ARG A N 1
ATOM 1681 C CA . ARG A 1 204 ? -27.257 23.902 -6.383 1.00 36.41 204 ARG A CA 1
ATOM 1682 C C . ARG A 1 204 ? -27.102 25.215 -7.159 1.00 36.41 204 ARG A C 1
ATOM 1684 O O . ARG A 1 204 ? -27.705 26.205 -6.729 1.00 36.41 204 ARG A O 1
ATOM 1691 N N . PRO A 1 205 ? -26.362 25.266 -8.277 1.00 34.97 205 PRO A N 1
ATOM 1692 C CA . PRO A 1 205 ? -26.555 26.361 -9.203 1.00 34.97 205 PRO A CA 1
ATOM 1693 C C . PRO A 1 205 ? -28.035 26.343 -9.572 1.00 34.97 205 PRO A C 1
ATOM 1695 O O . PRO A 1 205 ? -28.562 25.348 -10.075 1.00 34.97 205 PRO A O 1
ATOM 1698 N N . VAL A 1 206 ? -28.719 27.423 -9.213 1.00 37.12 206 VAL A N 1
ATOM 1699 C CA . VAL A 1 206 ? -30.026 27.756 -9.758 1.00 37.12 206 VAL A CA 1
ATOM 1700 C C . VAL A 1 206 ? -29.865 27.689 -11.271 1.00 37.12 206 VAL A C 1
ATOM 1702 O O . VAL A 1 206 ? -28.936 28.287 -11.814 1.00 37.12 206 VAL A O 1
ATOM 1705 N N . ALA A 1 207 ? -30.735 26.928 -11.933 1.00 45.75 207 ALA A N 1
ATOM 1706 C CA . ALA A 1 207 ? -30.898 26.984 -13.374 1.00 45.75 207 ALA A CA 1
ATOM 1707 C C . ALA A 1 207 ? -31.304 28.419 -13.743 1.00 45.75 207 ALA A C 1
ATOM 1709 O O . ALA A 1 207 ? -32.473 28.787 -13.704 1.00 45.75 207 ALA A O 1
ATOM 1710 N N . GLY A 1 208 ? -30.305 29.254 -14.001 1.00 34.53 208 GLY A N 1
ATOM 1711 C CA . GLY A 1 208 ? -30.443 30.565 -14.599 1.00 34.53 208 GLY A CA 1
ATOM 1712 C C . GLY A 1 208 ? -29.906 30.456 -16.011 1.00 34.53 208 GLY A C 1
ATOM 1713 O O . GLY A 1 208 ? -28.725 30.171 -16.191 1.00 34.53 208 GLY A O 1
ATOM 1714 N N . ASN A 1 209 ? -30.786 30.640 -16.994 1.00 42.25 209 ASN A N 1
ATOM 1715 C CA . ASN A 1 209 ? -30.430 30.829 -18.395 1.00 42.25 209 ASN A CA 1
ATOM 1716 C C . ASN A 1 209 ? -29.209 31.754 -18.522 1.00 42.25 209 ASN A C 1
ATOM 1718 O O . ASN A 1 209 ? -29.327 32.937 -18.192 1.00 42.25 209 ASN A O 1
ATOM 1722 N N . PRO A 1 210 ? -28.086 31.301 -19.094 1.00 38.16 210 PRO A N 1
ATOM 1723 C CA . PRO A 1 210 ? -27.254 32.202 -19.850 1.00 38.16 210 PRO A CA 1
ATOM 1724 C C . PRO A 1 210 ? -27.964 32.389 -21.189 1.00 38.16 210 PRO A C 1
ATOM 1726 O O . PRO A 1 210 ? -27.934 31.525 -22.064 1.00 38.16 210 PRO A O 1
ATOM 1729 N N . SER A 1 211 ? -28.652 33.519 -21.328 1.00 39.78 211 SER A N 1
ATOM 1730 C CA . SER A 1 211 ? -28.919 34.111 -22.633 1.00 39.78 211 SER A CA 1
ATOM 1731 C C . SER A 1 211 ? -27.647 34.010 -23.478 1.00 39.78 211 SER A C 1
ATOM 1733 O O . SER A 1 211 ? -26.621 34.591 -23.117 1.00 39.78 211 SER A O 1
ATOM 1735 N N . LEU A 1 212 ? -27.718 33.232 -24.560 1.00 37.81 212 LEU A N 1
ATOM 1736 C CA . LEU A 1 212 ? -26.675 33.136 -25.576 1.00 37.81 212 LEU A CA 1
ATOM 1737 C C . LEU A 1 212 ? -26.239 34.552 -25.993 1.00 37.81 212 LEU A C 1
ATOM 1739 O O . LEU A 1 212 ? -27.105 35.421 -26.157 1.00 37.81 212 LEU A O 1
ATOM 1743 N N . PRO A 1 213 ? -24.937 34.812 -26.201 1.00 35.00 213 PRO A N 1
ATOM 1744 C CA . PRO A 1 213 ? -24.519 36.032 -26.867 1.00 35.00 213 PRO A CA 1
ATOM 1745 C C . PRO A 1 213 ? -25.187 36.081 -28.242 1.00 35.00 213 PRO A C 1
ATOM 1747 O O . PRO A 1 213 ? -25.085 35.138 -29.028 1.00 35.00 213 PRO A O 1
ATOM 1750 N N . LYS A 1 214 ? -25.908 37.178 -28.496 1.00 37.47 214 LYS A N 1
ATOM 1751 C CA . LYS A 1 214 ? -26.536 37.495 -29.779 1.00 37.47 214 LYS A CA 1
ATOM 1752 C C . LYS A 1 214 ? -25.527 37.286 -30.906 1.00 37.47 214 LYS A C 1
ATOM 1754 O O . LYS A 1 214 ? -24.458 37.894 -30.896 1.00 37.47 214 LYS A O 1
ATOM 1759 N N . ALA A 1 215 ? -25.900 36.461 -31.879 1.00 35.81 215 ALA A N 1
ATOM 1760 C CA . ALA A 1 215 ? -25.261 36.453 -33.181 1.00 35.81 215 ALA A CA 1
ATOM 1761 C C . ALA A 1 215 ? -25.257 37.888 -33.725 1.00 35.81 215 ALA A C 1
ATOM 1763 O O . ALA A 1 215 ? -26.305 38.535 -33.806 1.00 35.81 215 ALA A O 1
ATOM 1764 N N . ILE A 1 216 ? -24.071 38.394 -34.055 1.00 35.53 216 ILE A N 1
ATOM 1765 C CA . ILE A 1 216 ? -23.921 39.609 -34.847 1.00 35.53 216 ILE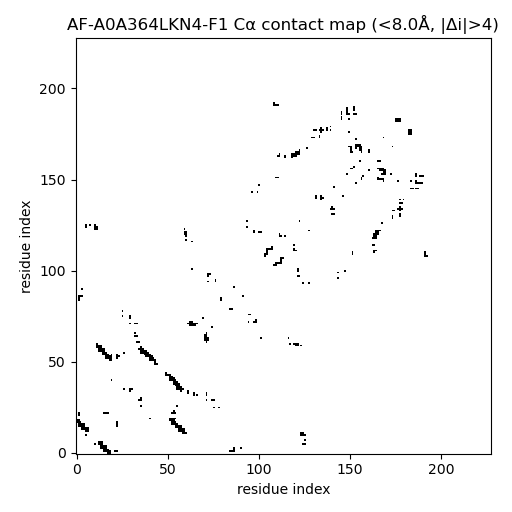 A CA 1
ATOM 1766 C C . ILE A 1 216 ? -24.292 39.209 -36.275 1.00 35.53 216 ILE A C 1
ATOM 1768 O O . ILE A 1 216 ? -23.452 38.748 -37.041 1.00 35.53 216 ILE A O 1
ATOM 1772 N N . PHE A 1 217 ? -25.575 39.322 -36.599 1.00 37.91 217 PHE A N 1
ATOM 1773 C CA . PHE A 1 217 ? -26.019 39.464 -37.977 1.00 37.91 217 PHE A CA 1
ATOM 1774 C C . PHE A 1 217 ? -25.877 40.943 -38.351 1.00 37.91 217 PHE A C 1
ATOM 1776 O O . PHE A 1 217 ? -26.405 41.795 -37.628 1.00 37.91 217 PHE A O 1
ATOM 1783 N N . PRO A 1 218 ? -25.197 41.289 -39.453 1.00 36.44 218 PRO A N 1
ATOM 1784 C CA . PRO A 1 218 ? -25.488 42.534 -40.139 1.00 36.44 218 PRO A CA 1
ATOM 1785 C C . PRO A 1 218 ? -26.922 42.464 -40.672 1.00 36.44 218 PRO A C 1
ATOM 1787 O O . PRO A 1 218 ? -27.342 41.442 -41.213 1.00 36.44 218 PRO A O 1
ATOM 1790 N N . MET A 1 219 ? -27.650 43.555 -40.450 1.00 33.38 219 MET A N 1
ATOM 1791 C CA . MET A 1 219 ? -29.011 43.802 -40.909 1.00 33.38 219 MET A CA 1
ATOM 1792 C C . MET A 1 219 ? -29.200 43.573 -42.410 1.00 33.38 219 MET A C 1
ATOM 1794 O O . MET A 1 219 ? -28.295 43.786 -43.216 1.00 33.38 219 MET A O 1
ATOM 1798 N N . ASP A 1 220 ? -30.440 43.210 -42.717 1.00 38.47 220 ASP A N 1
ATOM 1799 C CA . ASP A 1 220 ? -31.055 43.074 -44.028 1.00 38.47 220 ASP A CA 1
ATOM 1800 C C . ASP A 1 220 ? -30.722 44.211 -45.003 1.00 38.47 220 ASP A C 1
ATOM 1802 O O . ASP A 1 220 ? -30.709 45.389 -44.650 1.00 38.47 220 ASP A O 1
ATOM 1806 N N . SER A 1 221 ? -30.610 43.864 -46.282 1.00 34.84 221 SER A N 1
ATOM 1807 C CA . SER A 1 221 ? -31.392 44.561 -47.304 1.00 34.84 221 SER A CA 1
ATOM 1808 C C . SER A 1 221 ? -31.565 43.657 -48.520 1.00 34.84 221 SER A C 1
ATOM 1810 O O . SER A 1 221 ? -30.608 43.135 -49.082 1.00 34.84 221 SER A O 1
ATOM 1812 N N . GLU A 1 222 ? -32.836 43.418 -48.825 1.00 41.44 222 GLU A N 1
ATOM 1813 C CA . GLU A 1 222 ? -33.425 43.191 -50.142 1.00 41.44 222 GLU A CA 1
ATOM 1814 C C . GLU A 1 222 ? -32.457 43.142 -51.329 1.00 41.44 222 GLU A C 1
ATOM 1816 O O . GLU A 1 222 ? -31.758 44.111 -51.602 1.00 41.44 222 GLU A O 1
ATOM 1821 N N . THR A 1 223 ? -32.519 42.060 -52.105 1.00 36.59 223 THR A N 1
ATOM 1822 C CA . THR A 1 223 ? -32.827 42.032 -53.554 1.00 36.59 223 THR A CA 1
ATOM 1823 C C . THR A 1 223 ? -32.426 40.652 -54.083 1.00 36.59 223 THR A C 1
ATOM 1825 O O . THR A 1 223 ? -31.314 40.187 -53.884 1.00 36.59 223 THR A O 1
ATOM 1828 N N . LEU A 1 224 ? -33.416 39.841 -54.453 1.00 34.78 224 LEU A N 1
ATOM 1829 C CA . LEU A 1 224 ? -33.828 39.621 -55.843 1.00 34.78 224 LEU A CA 1
ATOM 1830 C C . LEU A 1 224 ? -32.752 38.938 -56.698 1.00 34.78 224 LEU A C 1
ATOM 1832 O O . LEU A 1 224 ? -31.659 39.455 -56.889 1.00 34.78 224 LEU A O 1
ATOM 1836 N N . ASN A 1 225 ? -33.222 37.869 -57.339 1.00 34.22 225 ASN A N 1
ATOM 1837 C CA . ASN A 1 225 ? -32.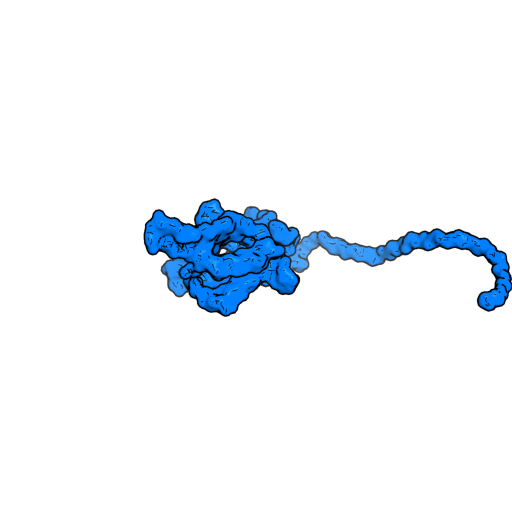829 37.400 -58.661 1.00 34.22 225 ASN A CA 1
ATOM 1838 C C . ASN A 1 225 ? -31.637 36.441 -58.758 1.00 34.22 225 ASN A C 1
ATOM 1840 O O . ASN A 1 225 ? -30.476 36.820 -58.810 1.00 34.22 225 ASN A O 1
ATOM 1844 N N . ASP A 1 226 ? -32.040 35.178 -58.899 1.00 33.56 226 ASP A N 1
ATOM 1845 C CA . ASP A 1 226 ? -31.975 34.469 -60.176 1.00 33.56 226 ASP A CA 1
ATOM 1846 C C . ASP A 1 226 ? -30.629 33.963 -60.732 1.00 33.56 226 ASP A C 1
ATOM 1848 O O . ASP A 1 226 ? -29.642 34.673 -60.884 1.00 33.56 226 ASP A O 1
ATOM 1852 N N . PHE A 1 227 ? -30.773 32.734 -61.238 1.00 37.59 227 PHE A N 1
ATOM 1853 C CA . PHE A 1 227 ? -30.056 32.048 -62.313 1.00 37.59 227 PHE A CA 1
ATOM 1854 C C . PHE A 1 227 ? -28.688 31.400 -62.033 1.00 37.59 227 PHE A C 1
ATOM 1856 O O . PHE A 1 227 ? -27.643 32.040 -62.075 1.00 37.59 227 PHE A O 1
ATOM 1863 N N . ASN A 1 228 ? -28.795 30.061 -61.992 1.00 36.16 228 ASN A N 1
ATOM 1864 C CA . ASN A 1 228 ? -27.897 29.010 -62.500 1.00 36.16 228 ASN A CA 1
ATOM 1865 C C . ASN A 1 228 ? -26.595 28.712 -61.755 1.00 36.16 228 ASN A C 1
ATOM 1867 O O . ASN A 1 228 ? -25.607 29.457 -61.915 1.00 36.16 228 ASN A O 1
#

Organism: NCBI:txid45073

Foldseek 3Di:
DWAWDQDPVALFKIKIKDAAVLVVVLCVVLVVQFDKADWDWDDDDPDPPDDTMIMTMDGQLQQLGDDPPHGVLVVNVVSCVVVVPDYDPLVVQVSVLQVVVSVCLCVVLAPLVPDDSSQQGDRTSVLVCLLQVLLVVQVHDDDSLLSRLCQRQAPCCVPPNDGNDTDRHDNVSSNQSSNDPVSSVVSVDSPPVVVVVDDDDDDDPDPDDPPDPDDPDDDDDDDDDDDD

Mean predicted aligned error: 12.09 Å

Sequence (228 aa):
MFEIQFTDNYEKEIHIKGDTNLVRQLYNILDKETPIFGYTESCRSNPPNIREHAEFDIGLWNLKGPVGRSSVAQLFLNFIETNKIKIDKRTSYILHFWIFELEMINQGKSYRSKYPVTSRELISPKQLNLVLDKCEENDNEPSFQDLFNLFENSKRMEQVGKTGQPLSPYEWETASFAASKEARAKYNRTSYAQEQGGNLFFKRPVAGNPSLPKAIFPMDSETLNDFN

Nearest PDB structures (foldseek):
  2ifx-assembly1_B  TM=4.244E-01  e=2.433E+00  Cupriavidus necator
  4r9m-assembly1_B  TM=4.759E-01  e=6.838E+00  Escherichia coli K-12
  7kx2-assembly1_B  TM=4.516E-01  e=9.650E+00  Vibrio cholerae O1 biovar El Tor str. N16961
  3vw6-assembly1_A  TM=4.006E-01  e=5.132E+00  Homo sapiens
  3vw6-assembly1_B  TM=2.352E-01  e=2.577E+00  Homo sapiens

Radius of gyration: 25.99 Å; Cα contacts (8 Å, |Δi|>4): 281; chains: 1; bounding box: 68×60×85 Å

Solvent-accessible surface area (backbone atoms only — not comparable to full-atom values): 13636 Å² total; per-residue (Å²): 107,59,49,79,45,77,45,85,92,39,60,54,38,39,38,38,39,19,34,40,69,60,40,49,51,52,46,65,61,43,56,79,71,36,84,67,41,76,76,46,71,50,68,73,55,94,58,100,79,55,72,59,27,17,33,33,35,37,44,53,72,44,35,71,35,75,51,94,96,42,32,42,45,54,54,56,51,51,50,38,62,76,68,64,58,71,71,56,72,65,61,50,50,54,57,54,40,52,54,51,50,51,50,36,31,73,72,59,73,32,85,38,43,82,43,59,75,91,45,42,48,67,80,33,64,62,54,52,44,63,42,50,54,48,11,51,79,54,81,35,83,78,52,66,66,54,52,51,28,38,41,71,59,15,69,48,29,73,74,69,56,62,80,32,50,72,47,68,50,48,70,69,54,38,53,45,42,21,73,36,74,74,49,38,58,71,32,69,61,69,65,74,76,61,56,77,78,62,85,87,86,79,78,71,82,74,94,66,83,77,76,71,82,77,79,86,69,83,78,88,77,92,77,85,81,86,85,136